Protein AF-A0A165NJL6-F1 (afdb_monomer_lite)

Foldseek 3Di:
DPDPPPVVVVVVVPPDDDPDPPPVVVVVLVVVVVVVVVVLVVLVVVLVVLVVVLVVLVVVLVVLLVVLVVVVPPDPVSVVVNVLSVVLNVLSVVLNVLSVVLSVLVVVVVVVPSDDPDCDPVNVVSVLSNLVSVLSSVVSVLVSLLSVLVVLLVVLCVLVVNPVVLSVVSVVLCVVLSCPVLNVVSVVVNVVVVPDDPVCPDDDPPDPDDVVNSVVSVVVSVVSSVVSNVSSVVSSVVSVVD

Secondary structure (DSSP, 8-state):
--SSSHHHHHHHHTTS----TTSHHHHHHHHHHHHHHHHHHHHHHHHHHHHHHHHHHHHHHHHHHHHHHHHTTS-HHHHHHHHHHHHHHHHHHHHHHHHHHHHHHHHHHHHHTTT--S--HHHHHHHHHHHHHHHHHHHHHHHHHHHHHHHHHHHHHHHTTT-HHHHHHHHHHHHHHSSHHHHHHHHHHHHHHHHS-TT--SPPTT----HHHHHHHHHHHHHHHHHHHHHHHHHHHHHHH-

Radius of gyration: 26.53 Å; chains: 1; bounding box: 53×66×80 Å

Structure (mmCIF, N/CA/C/O backbone):
data_AF-A0A165NJL6-F1
#
_entry.id   AF-A0A165NJL6-F1
#
loop_
_atom_site.group_PDB
_atom_site.id
_atom_site.type_symbol
_atom_site.label_atom_id
_atom_site.label_alt_id
_atom_site.label_comp_id
_atom_site.label_asym_id
_atom_site.label_entity_id
_atom_site.label_seq_id
_atom_site.pdbx_PDB_ins_code
_atom_site.Cartn_x
_atom_site.Cartn_y
_atom_site.Cartn_z
_atom_site.occupancy
_atom_site.B_iso_or_equiv
_atom_site.auth_seq_id
_atom_site.auth_comp_id
_atom_site.auth_asym_id
_atom_site.auth_atom_id
_atom_site.pdbx_PDB_model_num
ATOM 1 N N . MET A 1 1 ? 12.988 -49.014 -35.562 1.00 47.44 1 MET A N 1
ATOM 2 C CA . MET A 1 1 ? 14.197 -48.594 -36.310 1.00 47.44 1 MET A CA 1
ATOM 3 C C . MET A 1 1 ? 13.856 -48.147 -37.742 1.00 47.44 1 MET A C 1
ATOM 5 O O . MET A 1 1 ? 14.586 -48.452 -38.671 1.00 47.44 1 MET A O 1
ATOM 9 N N . ALA A 1 2 ? 12.746 -47.419 -37.935 1.00 44.94 2 ALA A N 1
ATOM 10 C CA . ALA A 1 2 ? 12.271 -46.985 -39.257 1.00 44.94 2 ALA A CA 1
ATOM 11 C C . ALA A 1 2 ? 11.502 -45.646 -39.187 1.00 44.94 2 ALA A C 1
ATOM 13 O O . ALA A 1 2 ? 10.531 -45.451 -39.908 1.00 44.94 2 ALA A O 1
ATOM 14 N N . GLN A 1 3 ? 11.902 -44.739 -38.284 1.00 33.44 3 GLN A N 1
ATOM 15 C CA . GLN A 1 3 ? 11.247 -43.430 -38.123 1.00 33.44 3 GLN A CA 1
ATOM 16 C C . GLN A 1 3 ? 12.209 -42.228 -38.172 1.00 33.44 3 GLN A C 1
ATOM 18 O O . GLN A 1 3 ? 11.751 -41.098 -38.288 1.00 33.44 3 GLN A O 1
ATOM 23 N N . ASP A 1 4 ? 13.526 -42.463 -38.220 1.00 37.91 4 ASP A N 1
ATOM 24 C CA . ASP A 1 4 ? 14.539 -41.393 -38.262 1.00 37.91 4 ASP A CA 1
ATOM 25 C C . ASP A 1 4 ? 14.939 -40.972 -39.691 1.00 37.91 4 ASP A C 1
ATOM 27 O O . ASP A 1 4 ? 15.637 -39.979 -39.889 1.00 37.91 4 ASP A O 1
ATOM 31 N N . GLY A 1 5 ? 14.479 -41.701 -40.716 1.00 39.69 5 GLY A N 1
ATOM 32 C CA . GLY A 1 5 ? 14.820 -41.434 -42.120 1.00 39.69 5 GLY A CA 1
ATOM 33 C C . GLY A 1 5 ? 13.925 -40.405 -42.821 1.00 39.69 5 GLY A C 1
ATOM 34 O O . GLY A 1 5 ? 14.380 -39.730 -43.741 1.00 39.69 5 GLY A O 1
ATOM 35 N N . LEU A 1 6 ? 12.667 -40.243 -42.388 1.00 37.66 6 LEU A N 1
ATOM 36 C CA . LEU A 1 6 ? 11.690 -39.394 -43.089 1.00 37.66 6 LEU A CA 1
ATOM 37 C C . LEU A 1 6 ? 11.793 -37.909 -42.692 1.00 37.66 6 LEU A C 1
ATOM 39 O O . LEU A 1 6 ? 11.493 -37.027 -43.491 1.00 37.66 6 LEU A O 1
ATOM 43 N N . PHE A 1 7 ? 12.275 -37.618 -41.479 1.00 37.41 7 PHE A N 1
ATOM 44 C CA . PHE A 1 7 ? 12.371 -36.245 -40.970 1.00 37.41 7 PHE A CA 1
ATOM 45 C C . PHE A 1 7 ? 13.558 -35.470 -41.564 1.00 37.41 7 PHE A C 1
ATOM 47 O O . PHE A 1 7 ? 13.506 -34.250 -41.705 1.00 37.41 7 PHE A O 1
ATOM 54 N N . LYS A 1 8 ? 14.613 -36.175 -41.995 1.00 45.88 8 LYS A N 1
ATOM 55 C CA . LYS A 1 8 ? 15.803 -35.555 -42.600 1.00 45.88 8 LYS A CA 1
ATOM 56 C C . LYS A 1 8 ? 15.577 -35.104 -44.049 1.00 45.88 8 LYS A C 1
ATOM 58 O O . LYS A 1 8 ? 16.195 -34.140 -44.484 1.00 45.88 8 LYS A O 1
ATOM 63 N N . LEU A 1 9 ? 14.652 -35.743 -44.769 1.00 43.50 9 LEU A N 1
ATOM 64 C CA . LEU A 1 9 ? 14.346 -35.420 -46.169 1.00 43.50 9 LEU A CA 1
ATOM 65 C C . LEU A 1 9 ? 13.372 -34.241 -46.331 1.00 43.50 9 LEU A C 1
ATOM 67 O O . LEU A 1 9 ? 13.411 -33.558 -47.352 1.00 43.50 9 LEU A O 1
ATOM 71 N N . ILE A 1 10 ? 12.553 -33.945 -45.317 1.00 45.19 10 ILE A N 1
ATOM 72 C CA . ILE A 1 10 ? 11.633 -32.794 -45.342 1.00 45.19 10 ILE A CA 1
ATOM 73 C C . ILE A 1 10 ? 12.374 -31.483 -45.018 1.00 45.19 10 ILE A C 1
ATOM 75 O O . ILE A 1 10 ? 12.037 -30.433 -45.563 1.00 45.19 10 ILE A O 1
ATOM 79 N N . VAL A 1 11 ? 13.438 -31.536 -44.208 1.00 49.31 11 VAL A N 1
ATOM 80 C CA . VAL A 1 11 ? 14.216 -30.340 -43.833 1.00 49.31 11 VAL A CA 1
ATOM 81 C C . VAL A 1 11 ? 15.161 -29.878 -44.952 1.00 49.31 11 VAL A C 1
ATOM 83 O O . VAL A 1 11 ? 15.373 -28.675 -45.104 1.00 49.31 11 VAL A O 1
ATOM 86 N N . ASP A 1 12 ? 15.677 -30.785 -45.787 1.00 42.78 12 ASP A N 1
ATOM 87 C CA . ASP A 1 12 ? 16.654 -30.419 -46.827 1.00 42.78 12 ASP A CA 1
ATOM 88 C C . ASP A 1 12 ? 16.030 -29.912 -48.141 1.00 42.78 12 ASP A C 1
ATOM 90 O O . ASP A 1 12 ? 16.698 -29.241 -48.930 1.00 42.78 12 ASP A O 1
ATOM 94 N N . CYS A 1 13 ? 14.732 -30.146 -48.373 1.00 40.19 13 CYS A N 1
ATOM 95 C CA . CYS A 1 13 ? 14.053 -29.636 -49.572 1.00 40.19 13 CYS A CA 1
ATOM 96 C C . CYS A 1 13 ? 13.609 -28.164 -49.433 1.00 40.19 13 CYS A C 1
ATOM 98 O O . CYS A 1 13 ? 13.415 -27.474 -50.430 1.00 40.19 13 CYS A O 1
ATOM 100 N N . SER A 1 14 ? 13.541 -27.631 -48.206 1.00 39.03 14 SER A N 1
ATOM 101 C CA . SER A 1 14 ? 13.118 -26.249 -47.925 1.00 39.03 14 SER A CA 1
ATOM 102 C C . SER A 1 14 ? 14.289 -25.252 -47.821 1.00 39.03 14 SER A C 1
ATOM 104 O O . SER A 1 14 ? 14.192 -24.249 -47.113 1.00 39.03 14 SER A O 1
ATOM 106 N N . ARG A 1 15 ? 15.424 -25.517 -48.490 1.00 44.38 15 ARG A N 1
ATOM 107 C CA . ARG A 1 15 ? 16.610 -24.628 -48.482 1.00 44.38 15 ARG A CA 1
ATOM 108 C C . ARG A 1 15 ? 17.092 -24.199 -49.873 1.00 44.38 15 ARG A C 1
ATOM 110 O O . ARG A 1 15 ? 18.171 -23.626 -50.002 1.00 44.38 15 ARG A O 1
ATOM 117 N N . LYS A 1 16 ? 16.319 -24.419 -50.937 1.00 48.31 16 LYS A N 1
ATOM 118 C CA . LYS A 1 16 ? 16.670 -23.893 -52.265 1.00 48.31 16 LYS A CA 1
ATOM 119 C C . LYS A 1 16 ? 15.492 -23.161 -52.890 1.00 48.31 16 LYS A C 1
ATOM 121 O O . LYS A 1 16 ? 14.456 -23.754 -53.132 1.00 48.31 16 LYS A O 1
ATOM 126 N N . HIS A 1 17 ? 15.745 -21.885 -53.183 1.00 48.91 17 HIS A N 1
ATOM 127 C CA . HIS A 1 17 ? 14.903 -20.902 -53.867 1.00 48.91 17 HIS A CA 1
ATOM 128 C C . HIS A 1 17 ? 13.888 -20.134 -53.019 1.00 48.91 17 HIS A C 1
ATOM 130 O O . HIS A 1 17 ? 12.726 -20.496 -52.964 1.00 48.91 17 HIS A O 1
ATOM 136 N N . HIS A 1 18 ? 14.311 -18.979 -52.489 1.00 42.41 18 HIS A N 1
ATOM 137 C CA . HIS A 1 18 ? 13.539 -17.736 -52.622 1.00 42.41 18 HIS A CA 1
ATOM 138 C C . HIS A 1 18 ? 14.422 -16.498 -52.347 1.00 42.41 18 HIS A C 1
ATOM 140 O O . HIS A 1 18 ? 14.858 -16.293 -51.215 1.00 42.41 18 HIS A O 1
ATOM 146 N N . PRO A 1 19 ? 14.681 -15.635 -53.346 1.00 50.72 19 PRO A N 1
ATOM 147 C CA . PRO A 1 19 ? 15.158 -14.279 -53.113 1.00 50.72 19 PRO A CA 1
ATOM 148 C C . PRO A 1 19 ? 13.948 -13.391 -52.779 1.00 50.72 19 PRO A C 1
ATOM 150 O O . PRO A 1 19 ? 13.230 -12.952 -53.672 1.00 50.72 19 PRO A O 1
ATOM 153 N N . ALA A 1 20 ? 13.679 -13.157 -51.492 1.00 49.09 20 ALA A N 1
ATOM 154 C CA . ALA A 1 20 ? 12.595 -12.269 -51.047 1.00 49.09 20 ALA A CA 1
ATOM 155 C C . ALA A 1 20 ? 12.917 -11.566 -49.712 1.00 49.09 20 ALA A C 1
ATOM 157 O O . ALA A 1 20 ? 12.120 -11.546 -48.778 1.00 49.09 20 ALA A O 1
ATOM 158 N N . SER A 1 21 ? 14.091 -10.944 -49.610 1.00 50.72 21 SER A N 1
ATOM 159 C CA . SER A 1 21 ? 14.529 -10.159 -48.445 1.00 50.72 21 SER A CA 1
ATOM 160 C C . SER A 1 21 ? 13.983 -8.720 -48.434 1.00 50.72 21 SER A C 1
ATOM 162 O O . SER A 1 21 ? 14.730 -7.765 -48.221 1.00 50.72 21 SER A O 1
ATOM 164 N N . ARG A 1 22 ? 12.678 -8.523 -48.682 1.00 47.91 22 ARG A N 1
ATOM 165 C CA . ARG A 1 22 ? 12.081 -7.172 -48.574 1.00 47.91 22 ARG A CA 1
ATOM 166 C C . ARG A 1 22 ? 10.630 -7.076 -48.083 1.00 47.91 22 ARG A C 1
ATOM 168 O O . ARG A 1 22 ? 10.229 -5.991 -47.691 1.00 47.91 22 ARG A O 1
ATOM 175 N N . VAL A 1 23 ? 9.869 -8.175 -48.012 1.00 49.94 23 VAL A N 1
ATOM 176 C CA . VAL A 1 23 ? 8.448 -8.144 -47.575 1.00 49.94 23 VAL A CA 1
ATOM 177 C C . VAL A 1 23 ? 8.255 -8.565 -46.106 1.00 49.94 23 VAL A C 1
ATOM 179 O O . VAL A 1 23 ? 7.290 -8.160 -45.467 1.00 49.94 23 VAL A O 1
ATOM 182 N N . SER A 1 24 ? 9.216 -9.279 -45.507 1.00 45.97 24 SER A N 1
ATOM 183 C CA . SER A 1 24 ? 9.139 -9.691 -44.091 1.00 45.97 24 SER A CA 1
ATOM 184 C C . SER A 1 24 ? 9.378 -8.552 -43.086 1.00 45.97 24 SER A C 1
ATOM 186 O O . SER A 1 24 ? 9.087 -8.719 -41.905 1.00 45.97 24 SER A O 1
ATOM 188 N N . SER A 1 25 ? 9.891 -7.399 -43.532 1.00 47.53 25 SER A N 1
ATOM 189 C CA . SER A 1 25 ? 10.159 -6.246 -42.658 1.00 47.53 25 SER A CA 1
ATOM 190 C C . SER A 1 25 ? 8.883 -5.451 -42.346 1.00 47.53 25 SER A C 1
ATOM 192 O O . SER A 1 25 ? 8.670 -5.016 -41.219 1.00 47.53 25 SER A O 1
ATOM 194 N N . SER A 1 26 ? 7.960 -5.340 -43.309 1.00 46.78 26 SER A N 1
ATOM 195 C CA . SER A 1 26 ? 6.729 -4.555 -43.143 1.00 46.78 26 SER A CA 1
ATOM 196 C C . SER A 1 26 ? 5.700 -5.223 -42.226 1.00 46.78 26 SER A C 1
ATOM 198 O O . SER A 1 26 ? 5.013 -4.529 -41.483 1.00 46.78 26 SER A O 1
ATOM 200 N N . HIS A 1 27 ? 5.609 -6.556 -42.218 1.00 44.53 27 HIS A N 1
ATOM 201 C CA . HIS A 1 27 ? 4.688 -7.267 -41.323 1.00 44.53 27 HIS A CA 1
ATOM 202 C C . HIS A 1 27 ? 5.172 -7.291 -39.864 1.00 44.53 27 HIS A C 1
ATOM 204 O O . HIS A 1 27 ? 4.348 -7.177 -38.959 1.00 44.53 27 HIS A O 1
ATOM 210 N N . HIS A 1 28 ? 6.488 -7.349 -39.624 1.00 47.69 28 HIS A N 1
ATOM 211 C CA . HIS A 1 28 ? 7.053 -7.225 -38.274 1.00 47.69 28 HIS A CA 1
ATOM 212 C C . HIS A 1 28 ? 6.817 -5.824 -37.682 1.00 47.69 28 HIS A C 1
ATOM 214 O O . HIS A 1 28 ? 6.402 -5.699 -36.534 1.00 47.69 28 HIS A O 1
ATOM 220 N N . LEU A 1 29 ? 6.969 -4.776 -38.500 1.00 52.00 29 LEU A N 1
ATOM 221 C CA . LEU A 1 29 ? 6.738 -3.380 -38.103 1.00 52.00 29 LEU A CA 1
ATOM 222 C C . LEU A 1 29 ? 5.277 -3.084 -37.727 1.00 52.00 29 LEU A C 1
ATOM 224 O O . LEU A 1 29 ? 5.015 -2.295 -36.822 1.00 52.00 29 LEU A O 1
ATOM 228 N N . ILE A 1 30 ? 4.314 -3.722 -38.400 1.00 53.94 30 ILE A N 1
ATOM 229 C CA . ILE A 1 30 ? 2.884 -3.536 -38.104 1.00 53.94 30 ILE A CA 1
ATOM 230 C C . ILE A 1 30 ? 2.492 -4.265 -36.810 1.00 53.94 30 ILE A C 1
ATOM 232 O O . ILE A 1 30 ? 1.756 -3.703 -35.999 1.00 53.94 30 ILE A O 1
ATOM 236 N N . ILE A 1 31 ? 3.010 -5.475 -36.572 1.00 54.56 31 ILE A N 1
ATOM 237 C CA . ILE A 1 31 ? 2.722 -6.239 -35.346 1.00 54.56 31 ILE A CA 1
ATOM 238 C C . ILE A 1 31 ? 3.354 -5.563 -34.114 1.00 54.56 31 ILE A C 1
ATOM 240 O O . ILE A 1 31 ? 2.679 -5.411 -33.094 1.00 54.56 31 ILE A O 1
ATOM 244 N N . GLU A 1 32 ? 4.590 -5.059 -34.215 1.00 54.53 32 GLU A N 1
ATOM 245 C CA . GLU A 1 32 ? 5.215 -4.265 -33.140 1.00 54.53 32 GLU A CA 1
ATOM 246 C C . GLU A 1 32 ? 4.503 -2.918 -32.907 1.00 54.53 32 GLU A C 1
ATOM 248 O O . GLU A 1 32 ? 4.320 -2.479 -31.763 1.00 54.53 32 GLU A O 1
ATOM 253 N N . GLY A 1 33 ? 4.017 -2.280 -33.977 1.00 55.84 33 GLY A N 1
ATOM 254 C CA . GLY A 1 33 ? 3.204 -1.065 -33.890 1.00 55.84 33 GLY A CA 1
ATOM 255 C C . GLY A 1 33 ? 1.871 -1.277 -33.161 1.00 55.84 33 GLY A C 1
ATOM 256 O O . GLY A 1 33 ? 1.447 -0.427 -32.379 1.00 55.84 33 GLY A O 1
ATOM 257 N N . MET A 1 34 ? 1.217 -2.426 -33.356 1.00 53.81 34 MET A N 1
ATOM 258 C CA . MET A 1 34 ? -0.045 -2.750 -32.678 1.00 53.81 34 MET A CA 1
ATOM 259 C C . MET A 1 34 ? 0.157 -3.118 -31.199 1.00 53.81 34 MET A C 1
ATOM 261 O O . MET A 1 34 ? -0.638 -2.697 -30.354 1.00 53.81 34 MET A O 1
ATOM 265 N N . GLY A 1 35 ? 1.235 -3.840 -30.867 1.00 60.09 35 GLY A N 1
ATOM 266 C CA . GLY A 1 35 ? 1.578 -4.188 -29.481 1.00 60.09 35 GLY A CA 1
ATOM 267 C C . GLY A 1 35 ? 1.912 -2.964 -28.620 1.00 60.09 35 GLY A C 1
ATOM 268 O O . GLY A 1 35 ? 1.386 -2.814 -27.515 1.00 60.09 35 GLY A O 1
ATOM 269 N N . SER A 1 36 ? 2.710 -2.035 -29.152 1.00 62.75 36 SER A N 1
ATOM 270 C CA . SER A 1 36 ? 3.071 -0.793 -28.450 1.00 62.75 36 SER A CA 1
ATOM 271 C C . SER A 1 36 ? 1.875 0.140 -28.222 1.00 62.75 36 SER A C 1
ATOM 273 O O . SER A 1 36 ? 1.753 0.736 -27.148 1.00 62.75 36 SER A O 1
ATOM 275 N N . LEU A 1 37 ? 0.938 0.214 -29.177 1.00 68.19 37 LEU A N 1
ATOM 276 C CA . LEU A 1 37 ? -0.297 0.989 -29.024 1.00 68.19 37 LEU A CA 1
ATOM 277 C C . LEU A 1 37 ? -1.199 0.418 -27.915 1.00 68.19 37 LEU A C 1
ATOM 279 O O . LEU A 1 37 ? -1.817 1.178 -27.166 1.00 68.19 37 LEU A O 1
ATOM 283 N N . SER A 1 38 ? -1.277 -0.913 -27.800 1.00 78.19 38 SER A N 1
ATOM 284 C CA . SER A 1 38 ? -2.028 -1.582 -26.730 1.00 78.19 38 SER A CA 1
ATOM 285 C C . SER A 1 38 ? -1.410 -1.310 -25.358 1.00 78.19 38 SER A C 1
ATOM 287 O O . SER A 1 38 ? -2.129 -0.988 -24.412 1.00 78.19 38 SER A O 1
ATOM 289 N N . PHE A 1 39 ? -0.081 -1.376 -25.260 1.00 74.56 39 PHE A N 1
ATOM 290 C CA . PHE A 1 39 ? 0.642 -1.105 -24.019 1.00 74.56 39 PHE A CA 1
ATOM 291 C C . PHE A 1 39 ? 0.446 0.340 -23.542 1.00 74.56 39 PHE A C 1
ATOM 293 O O . PHE A 1 39 ? 0.071 0.568 -22.395 1.00 74.56 39 PHE A O 1
ATOM 300 N N . GLN A 1 40 ? 0.582 1.321 -24.440 1.00 78.94 40 GLN A N 1
ATOM 301 C CA . GLN A 1 40 ? 0.400 2.733 -24.094 1.00 78.94 40 GLN A CA 1
ATOM 302 C C . GLN A 1 40 ? -1.018 3.030 -23.576 1.00 78.94 40 GLN A C 1
ATOM 304 O O . GLN A 1 40 ? -1.186 3.786 -22.618 1.00 78.94 40 GLN A O 1
ATOM 309 N N . LYS A 1 41 ? -2.048 2.416 -24.175 1.00 83.50 41 LYS A N 1
ATOM 310 C CA . LYS A 1 41 ? -3.436 2.543 -23.698 1.00 83.50 41 LYS A CA 1
ATOM 311 C C . LYS A 1 41 ? -3.609 1.964 -22.296 1.00 83.50 41 LYS A C 1
ATOM 313 O O . LYS A 1 41 ? -4.256 2.600 -21.466 1.00 83.50 41 LYS A O 1
ATOM 318 N N . ALA A 1 42 ? -3.019 0.799 -22.028 1.00 82.69 42 ALA A N 1
ATOM 319 C CA . ALA A 1 42 ? -3.059 0.180 -20.708 1.00 82.69 42 ALA A CA 1
ATOM 320 C C . ALA A 1 42 ? -2.390 1.069 -19.646 1.00 82.69 42 ALA A C 1
ATOM 322 O O . ALA A 1 42 ? -2.981 1.293 -18.593 1.00 82.69 42 ALA A O 1
ATOM 323 N N . SER A 1 43 ? -1.226 1.661 -19.943 1.00 82.44 43 SER A N 1
ATOM 324 C CA . SER A 1 43 ? -0.539 2.577 -19.020 1.00 82.44 43 SER A CA 1
ATOM 325 C C . SER A 1 43 ? -1.356 3.837 -18.711 1.00 82.44 43 SER A C 1
ATOM 327 O O . SER A 1 43 ? -1.421 4.262 -17.560 1.00 82.44 43 SER A O 1
ATOM 329 N N . ILE A 1 44 ? -2.021 4.426 -19.714 1.00 86.75 44 ILE A N 1
ATOM 330 C CA . ILE A 1 44 ? -2.877 5.609 -19.514 1.00 86.75 44 ILE A CA 1
ATOM 331 C C . ILE A 1 44 ? -4.100 5.263 -18.656 1.00 86.75 44 ILE A C 1
ATOM 333 O O . ILE A 1 44 ? -4.445 6.021 -17.751 1.00 86.75 44 ILE A O 1
ATOM 337 N N . LEU A 1 45 ? -4.746 4.122 -18.922 1.00 89.31 45 LEU A N 1
ATOM 338 C CA . LEU A 1 45 ? -5.877 3.645 -18.121 1.00 89.31 45 LEU A CA 1
ATOM 339 C C . LEU A 1 45 ? -5.461 3.375 -16.672 1.00 89.31 45 LEU A C 1
ATOM 341 O O . LEU A 1 45 ? -6.170 3.766 -15.748 1.00 89.31 45 LEU A O 1
ATOM 345 N N . TRP A 1 46 ? -4.295 2.763 -16.472 1.00 85.25 46 TRP A N 1
ATOM 346 C CA . TRP A 1 46 ? -3.737 2.499 -15.149 1.00 85.25 46 TRP A CA 1
ATOM 347 C C . TRP A 1 46 ? -3.497 3.789 -14.350 1.00 85.25 46 TRP A C 1
ATOM 349 O O . TRP A 1 46 ? -3.949 3.905 -13.211 1.00 85.25 46 TRP A O 1
ATOM 359 N N . LEU A 1 47 ? -2.881 4.801 -14.971 1.00 86.50 47 LEU A N 1
ATOM 360 C CA . LEU A 1 47 ? -2.689 6.130 -14.373 1.00 86.50 47 LEU A CA 1
ATOM 361 C C . LEU A 1 47 ? -4.014 6.800 -13.987 1.00 86.50 47 LEU A C 1
ATOM 363 O O . LEU A 1 47 ? -4.122 7.412 -12.923 1.00 86.50 47 LEU A O 1
ATOM 367 N N . TRP A 1 48 ? -5.030 6.665 -14.838 1.00 92.50 48 TRP A N 1
ATOM 368 C CA . TRP A 1 48 ? -6.375 7.168 -14.567 1.00 92.50 48 TRP A CA 1
ATOM 369 C C . TRP A 1 48 ? -6.993 6.521 -13.329 1.00 92.50 48 TRP A C 1
ATOM 371 O O . TRP A 1 48 ? -7.505 7.223 -12.455 1.00 92.50 48 TRP A O 1
ATOM 381 N N . ILE A 1 49 ? -6.906 5.194 -13.230 1.00 90.38 49 ILE A N 1
ATOM 382 C CA . ILE A 1 49 ? -7.406 4.440 -12.080 1.00 90.38 49 ILE A CA 1
ATOM 383 C C . ILE A 1 49 ? -6.702 4.910 -10.800 1.00 90.38 49 ILE A C 1
ATOM 385 O O . ILE A 1 49 ? -7.376 5.275 -9.836 1.00 90.38 49 ILE A O 1
ATOM 389 N N . ILE A 1 50 ? -5.366 4.997 -10.808 1.00 88.44 50 ILE A N 1
ATOM 390 C CA . ILE A 1 50 ? -4.582 5.481 -9.659 1.00 88.44 50 ILE A CA 1
ATOM 391 C C . ILE A 1 50 ? -5.019 6.891 -9.243 1.00 88.44 50 ILE A C 1
ATOM 393 O O . ILE A 1 50 ? -5.216 7.148 -8.055 1.00 88.44 50 ILE A O 1
ATOM 397 N N . SER A 1 51 ? -5.224 7.799 -10.201 1.00 90.31 51 SER A N 1
ATOM 398 C CA . SER A 1 51 ? -5.668 9.169 -9.924 1.00 90.31 51 SER A CA 1
ATOM 399 C C . SER A 1 51 ? -7.043 9.218 -9.244 1.00 90.31 51 SER A C 1
ATOM 401 O O . SER A 1 51 ? -7.213 9.942 -8.260 1.00 90.31 51 SER A O 1
ATOM 403 N N . MET A 1 52 ? -8.010 8.415 -9.707 1.00 93.75 52 MET A N 1
ATOM 404 C CA . MET A 1 52 ? -9.349 8.351 -9.104 1.00 93.75 52 MET A CA 1
ATOM 405 C C . MET A 1 52 ? -9.318 7.802 -7.672 1.00 93.75 52 MET A C 1
ATOM 407 O O . MET A 1 52 ? -9.964 8.356 -6.772 1.00 93.75 52 MET A O 1
ATOM 411 N N . PHE A 1 53 ? -8.543 6.739 -7.440 1.00 88.56 53 PHE A N 1
ATOM 412 C CA . PHE A 1 53 ? -8.358 6.184 -6.098 1.00 88.56 53 PHE A CA 1
ATOM 413 C C . PHE A 1 53 ? -7.645 7.171 -5.172 1.00 88.56 53 PHE A C 1
ATOM 415 O O . PHE A 1 53 ? -8.060 7.340 -4.025 1.00 88.56 53 PHE A O 1
ATOM 422 N N . TYR A 1 54 ? -6.638 7.891 -5.671 1.00 92.69 54 TYR A N 1
ATOM 423 C CA . TYR A 1 54 ? -5.937 8.908 -4.891 1.00 92.69 54 TYR A CA 1
ATOM 424 C C . TYR A 1 54 ? -6.844 10.091 -4.517 1.00 92.69 54 TYR A C 1
ATOM 426 O O . TYR A 1 54 ? -6.835 10.532 -3.368 1.00 92.69 54 TYR A O 1
ATOM 434 N N . GLY A 1 55 ? -7.698 10.558 -5.434 1.00 94.19 55 GLY A N 1
ATOM 435 C CA . GLY A 1 55 ? -8.700 11.586 -5.128 1.00 94.19 55 GLY A CA 1
ATOM 436 C C . GLY A 1 55 ? -9.669 11.150 -4.023 1.00 94.19 55 GLY A C 1
ATOM 437 O O . GLY A 1 55 ? -9.933 11.904 -3.084 1.00 94.19 55 GLY A O 1
ATOM 438 N N . SER A 1 56 ? -10.130 9.897 -4.080 1.00 92.81 56 SER A N 1
ATOM 439 C CA . SER A 1 56 ? -10.968 9.299 -3.029 1.00 92.81 56 SER A CA 1
ATOM 440 C C . SER A 1 56 ? -10.230 9.221 -1.687 1.00 92.81 56 SER A C 1
ATOM 442 O O . SER A 1 56 ? -10.797 9.527 -0.638 1.00 92.81 56 SER A O 1
ATOM 444 N N . HIS A 1 57 ? -8.943 8.874 -1.715 1.00 91.38 57 HIS A N 1
ATOM 445 C CA . HIS A 1 57 ? -8.093 8.817 -0.531 1.00 91.38 57 HIS A CA 1
ATOM 446 C C . HIS A 1 57 ? -7.890 10.198 0.120 1.00 91.38 57 HIS A C 1
ATOM 448 O O . HIS A 1 57 ? -7.985 10.310 1.342 1.00 91.38 57 HIS A O 1
ATOM 454 N N . ILE A 1 58 ? -7.703 11.265 -0.668 1.00 95.56 58 ILE A N 1
ATOM 455 C CA . ILE A 1 58 ? -7.653 12.645 -0.148 1.00 95.56 58 ILE A CA 1
ATOM 456 C C . ILE A 1 58 ? -8.963 13.002 0.559 1.00 95.56 58 ILE A C 1
ATOM 458 O O . ILE A 1 58 ? -8.933 13.527 1.672 1.00 95.56 58 ILE A O 1
ATOM 462 N N . ALA A 1 59 ? -10.113 12.701 -0.051 1.00 96.31 59 ALA A N 1
ATOM 463 C CA . ALA A 1 59 ? -11.412 12.990 0.554 1.00 96.31 59 ALA A CA 1
ATOM 464 C C . ALA A 1 59 ? -11.592 12.260 1.898 1.00 96.31 59 ALA A C 1
ATOM 466 O O . ALA A 1 59 ? -12.010 12.874 2.883 1.00 96.31 59 ALA A O 1
ATOM 467 N N . LEU A 1 60 ? -11.210 10.978 1.965 1.00 92.56 60 LEU A N 1
ATOM 468 C CA . LEU A 1 60 ? -11.222 10.194 3.204 1.00 92.56 60 LEU A CA 1
ATOM 469 C C . LEU A 1 60 ? -10.273 10.768 4.259 1.00 92.56 60 LEU A C 1
ATOM 471 O O . LEU A 1 60 ? -10.658 10.883 5.421 1.00 92.56 60 LEU A O 1
ATOM 475 N N . PHE A 1 61 ? -9.062 11.168 3.867 1.00 94.69 61 PHE A N 1
ATOM 476 C CA . PHE A 1 61 ? -8.095 11.785 4.771 1.00 94.69 61 PHE A CA 1
ATOM 477 C C . PHE A 1 61 ? -8.618 13.100 5.355 1.00 94.69 61 PHE A C 1
ATOM 479 O O . PHE A 1 61 ? -8.512 13.314 6.563 1.00 94.69 61 PHE A O 1
ATOM 486 N N . VAL A 1 62 ? -9.223 13.961 4.531 1.00 96.62 62 VAL A N 1
ATOM 487 C CA . VAL A 1 62 ? -9.816 15.228 4.984 1.00 96.62 62 VAL A CA 1
ATOM 488 C C . VAL A 1 62 ? -10.978 14.966 5.942 1.00 96.62 62 VAL A C 1
ATOM 490 O O . VAL A 1 62 ? -11.020 15.559 7.020 1.00 96.62 62 VAL A O 1
ATOM 493 N N . ALA A 1 63 ? -11.881 14.042 5.602 1.00 95.12 63 ALA A N 1
ATOM 494 C CA . ALA A 1 63 ? -13.007 13.680 6.460 1.00 95.12 63 ALA A CA 1
ATOM 495 C C . ALA A 1 63 ? -12.541 13.098 7.808 1.00 95.12 63 ALA A C 1
ATOM 497 O O . ALA A 1 63 ? -12.996 13.533 8.868 1.00 95.12 63 ALA A O 1
ATOM 498 N N . ALA A 1 64 ? -11.590 12.161 7.784 1.00 92.75 64 ALA A N 1
ATOM 499 C CA . ALA A 1 64 ? -11.026 11.560 8.989 1.00 92.75 64 ALA A CA 1
ATOM 500 C C . ALA A 1 64 ? -10.278 12.594 9.842 1.00 92.75 64 ALA A C 1
ATOM 502 O O . ALA A 1 64 ? -10.472 12.643 11.057 1.00 92.75 64 ALA A O 1
ATOM 503 N N . SER A 1 65 ? -9.483 13.463 9.213 1.00 94.56 65 SER A N 1
ATOM 504 C CA . SER A 1 65 ? -8.757 14.539 9.894 1.00 94.56 65 SER A CA 1
ATOM 505 C C . SER A 1 65 ? -9.706 15.537 10.542 1.00 94.56 65 SER A C 1
ATOM 507 O O . SER A 1 65 ? -9.469 15.936 11.678 1.00 94.56 65 SER A O 1
ATOM 509 N N . TYR A 1 66 ? -10.805 15.898 9.876 1.00 95.19 66 TYR A N 1
ATOM 510 C CA . TYR A 1 66 ? -11.831 16.773 10.441 1.00 95.19 66 TYR A CA 1
ATOM 511 C C . TYR A 1 66 ? -12.471 16.159 11.696 1.00 95.19 66 TYR A C 1
ATOM 513 O O . TYR A 1 66 ? -12.534 16.801 12.749 1.00 95.19 66 TYR A O 1
ATOM 521 N N . ILE A 1 67 ? -12.869 14.882 11.623 1.00 92.69 67 ILE A N 1
ATOM 522 C CA . ILE A 1 67 ? -13.472 14.163 12.754 1.00 92.69 67 ILE A CA 1
ATOM 523 C C . ILE A 1 67 ? -12.477 14.048 13.917 1.00 92.69 67 ILE A C 1
ATOM 525 O O . ILE A 1 67 ? -12.828 14.378 15.054 1.00 92.69 67 ILE A O 1
ATOM 529 N N . LEU A 1 68 ? -11.237 13.620 13.660 1.00 90.00 68 LEU A N 1
ATOM 530 C CA . LEU A 1 68 ? -10.230 13.443 14.711 1.00 90.00 68 LEU A CA 1
ATOM 531 C C . LEU A 1 68 ? -9.758 14.777 15.293 1.00 90.00 68 LEU A C 1
ATOM 533 O O . LEU A 1 68 ? -9.573 14.865 16.505 1.00 90.00 68 LEU A O 1
ATOM 537 N N . SER A 1 69 ? -9.620 15.824 14.476 1.00 91.06 69 SER A N 1
ATOM 538 C CA . SER A 1 69 ? -9.215 17.157 14.937 1.00 91.06 69 SER A CA 1
ATOM 539 C C . SER A 1 69 ? -10.212 17.728 15.946 1.00 91.06 69 SER A C 1
ATOM 541 O O . SER A 1 69 ? -9.806 18.316 16.945 1.00 91.06 69 SER A O 1
ATOM 543 N N . SER A 1 70 ? -11.512 17.457 15.787 1.00 90.00 70 SER A N 1
ATOM 544 C CA . SER A 1 70 ? -12.513 17.870 16.783 1.00 90.00 70 SER A CA 1
ATOM 545 C C . SER A 1 70 ? -12.338 17.190 18.155 1.00 90.00 70 SER A C 1
ATOM 547 O O . SER A 1 70 ? -12.716 17.758 19.178 1.00 90.00 70 SER A O 1
ATOM 549 N N . ARG A 1 71 ? -11.725 15.997 18.202 1.00 86.19 71 ARG A N 1
ATOM 550 C CA . ARG A 1 71 ? -11.595 15.148 19.406 1.00 86.19 71 ARG A CA 1
ATOM 551 C C . ARG A 1 71 ? -10.157 14.971 19.907 1.00 86.19 71 ARG A C 1
ATOM 553 O O . ARG A 1 71 ? -9.930 14.268 20.892 1.00 86.19 71 ARG A O 1
ATOM 560 N N . TRP A 1 72 ? -9.176 15.608 19.267 1.00 85.88 72 TRP A N 1
ATOM 561 C CA . TRP A 1 72 ? -7.751 15.352 19.516 1.00 85.88 72 TRP A CA 1
ATOM 562 C C . TRP A 1 72 ? -7.282 15.696 20.940 1.00 85.88 72 TRP A C 1
ATOM 564 O O . TRP A 1 72 ? -6.366 15.060 21.453 1.00 85.88 72 TRP A O 1
ATOM 574 N N . ARG A 1 73 ? -7.931 16.657 21.615 1.00 83.44 73 ARG A N 1
ATOM 575 C CA . ARG A 1 73 ? -7.552 17.092 22.973 1.00 83.44 73 ARG A CA 1
ATOM 576 C C . ARG A 1 73 ? -7.973 16.130 24.082 1.00 83.44 73 ARG A C 1
ATOM 578 O O . ARG A 1 73 ? -7.509 16.284 25.206 1.00 83.44 73 ARG A O 1
ATOM 585 N N . THR A 1 74 ? -8.842 15.160 23.806 1.00 83.12 74 THR A N 1
ATOM 586 C CA . THR A 1 74 ? -9.508 14.397 24.872 1.00 83.12 74 THR A CA 1
ATOM 587 C C . THR A 1 74 ? -8.745 13.135 25.287 1.00 83.12 74 THR A C 1
ATOM 589 O O . THR A 1 74 ? -8.928 12.660 26.403 1.00 83.12 74 THR A O 1
ATOM 592 N N . SER A 1 75 ? -7.890 12.560 24.428 1.00 89.94 75 SER A N 1
ATOM 593 C CA . SER A 1 75 ? -7.204 11.294 24.738 1.00 89.94 75 SER A CA 1
ATOM 594 C C . SER A 1 75 ? -5.885 11.105 23.985 1.00 89.94 75 SER A C 1
ATOM 596 O O . SER A 1 75 ? -5.806 11.345 22.780 1.00 89.94 75 SER A O 1
ATOM 598 N N . LYS A 1 76 ? -4.869 10.562 24.678 1.00 88.50 76 LYS A N 1
ATOM 599 C CA . LYS A 1 76 ? -3.576 10.158 24.086 1.00 88.50 76 LYS A CA 1
ATOM 600 C C . LYS A 1 76 ? -3.751 9.177 22.922 1.00 88.50 76 LYS A C 1
ATOM 602 O O . LYS A 1 76 ? -3.022 9.247 21.940 1.00 88.50 76 LYS A O 1
ATOM 607 N N . THR A 1 77 ? -4.750 8.302 23.003 1.00 87.25 77 THR A N 1
ATOM 608 C CA . THR A 1 77 ? -5.071 7.337 21.949 1.00 87.25 77 THR A CA 1
ATOM 609 C C . THR A 1 77 ? -5.481 8.021 20.645 1.00 87.25 77 THR A C 1
ATOM 611 O O . THR A 1 77 ? -5.037 7.625 19.572 1.00 87.25 77 THR A O 1
ATOM 614 N N . GLN A 1 78 ? -6.302 9.072 20.734 1.00 88.38 78 GLN A N 1
ATOM 615 C CA . GLN A 1 78 ? -6.754 9.828 19.563 1.00 88.38 78 GLN A CA 1
ATOM 616 C C . GLN A 1 78 ? -5.587 10.570 18.905 1.00 88.38 78 GLN A C 1
ATOM 618 O O . GLN A 1 78 ? -5.514 10.628 17.682 1.00 88.38 78 GLN A O 1
ATOM 623 N N . MET A 1 79 ? -4.636 11.065 19.705 1.00 90.38 79 MET A N 1
ATOM 624 C CA . MET A 1 79 ? -3.410 11.677 19.192 1.00 90.38 79 MET A CA 1
ATOM 625 C C . MET A 1 79 ? -2.566 10.679 18.387 1.00 90.38 79 MET A C 1
ATOM 627 O O . MET A 1 79 ? -2.115 11.008 17.295 1.00 90.38 79 MET A O 1
ATOM 631 N N . ILE A 1 80 ? -2.390 9.452 18.891 1.00 90.81 80 ILE A N 1
ATOM 632 C CA . ILE A 1 80 ? -1.648 8.399 18.177 1.00 90.81 80 ILE A CA 1
ATOM 633 C C . ILE A 1 80 ? -2.346 8.042 16.860 1.00 90.81 80 ILE A C 1
ATOM 635 O O . ILE A 1 80 ? -1.690 7.980 15.825 1.00 90.81 80 ILE A O 1
ATOM 639 N N . LEU A 1 81 ? -3.673 7.867 16.871 1.00 89.44 81 LEU A N 1
ATOM 640 C CA . LEU A 1 81 ? -4.443 7.606 15.650 1.00 89.44 81 LEU A CA 1
ATOM 641 C C . LEU A 1 81 ? -4.310 8.728 14.623 1.00 89.44 81 LEU A C 1
ATOM 643 O O . LEU A 1 81 ? -4.162 8.460 13.435 1.00 89.44 81 LEU A O 1
ATOM 647 N N . PHE A 1 82 ? -4.333 9.978 15.079 1.00 91.44 82 PHE A N 1
ATOM 648 C CA . PHE A 1 82 ? -4.166 11.128 14.204 1.00 91.44 82 PHE A CA 1
ATOM 649 C C . PHE A 1 82 ? -2.781 11.139 13.543 1.00 91.44 82 PHE A C 1
ATOM 651 O O . PHE A 1 82 ? -2.684 11.309 12.329 1.00 91.44 82 PHE A O 1
ATOM 658 N N . ILE A 1 83 ? -1.721 10.868 14.314 1.00 91.94 83 ILE A N 1
ATOM 659 C CA . ILE A 1 83 ? -0.358 10.724 13.785 1.00 91.94 83 ILE A CA 1
ATOM 660 C C . ILE A 1 83 ? -0.294 9.584 12.761 1.00 91.94 83 ILE A C 1
ATOM 662 O O . ILE A 1 83 ? 0.265 9.774 11.684 1.00 91.94 83 ILE A O 1
ATOM 666 N N . LEU A 1 84 ? -0.898 8.427 13.052 1.00 90.62 84 LEU A N 1
ATOM 667 C CA . LEU A 1 84 ? -0.911 7.286 12.132 1.00 90.62 84 LEU A CA 1
ATOM 668 C C . LEU A 1 84 ? -1.608 7.617 10.810 1.00 90.62 84 LEU A C 1
ATOM 670 O O . LEU A 1 84 ? -1.072 7.295 9.755 1.00 90.62 84 LEU A O 1
ATOM 674 N N . ILE A 1 85 ? -2.751 8.305 10.842 1.00 91.94 85 ILE A N 1
ATOM 675 C CA . ILE A 1 85 ? -3.463 8.717 9.622 1.00 91.94 85 ILE A CA 1
ATOM 676 C C . ILE A 1 85 ? -2.619 9.693 8.789 1.00 91.94 85 ILE A C 1
ATOM 678 O O . ILE A 1 85 ? -2.584 9.567 7.567 1.00 91.94 85 ILE A O 1
ATOM 682 N N . ILE A 1 86 ? -1.893 10.621 9.422 1.00 93.56 86 ILE A N 1
ATOM 683 C CA . ILE A 1 86 ? -0.964 11.521 8.719 1.00 93.56 86 ILE A CA 1
ATOM 684 C C . ILE A 1 86 ? 0.182 10.734 8.076 1.00 93.56 86 ILE A C 1
ATOM 686 O O . ILE A 1 86 ? 0.487 10.949 6.905 1.00 93.56 86 ILE A O 1
ATOM 690 N N . VAL A 1 87 ? 0.804 9.811 8.815 1.00 91.38 87 VAL A N 1
ATOM 691 C CA . VAL A 1 87 ? 1.895 8.973 8.293 1.00 91.38 87 VAL A CA 1
ATOM 692 C C . VAL A 1 87 ? 1.411 8.138 7.108 1.00 91.38 87 VAL A C 1
ATOM 694 O O . VAL A 1 87 ? 2.049 8.150 6.058 1.00 91.38 87 VAL A O 1
ATOM 697 N N . LEU A 1 88 ? 0.255 7.479 7.235 1.00 89.81 88 LEU A N 1
ATOM 698 C CA . LEU A 1 88 ? -0.374 6.722 6.150 1.00 89.81 88 LEU A CA 1
ATOM 699 C C . LEU A 1 88 ? -0.646 7.602 4.926 1.00 89.81 88 LEU A C 1
ATOM 701 O O . LEU A 1 88 ? -0.389 7.184 3.797 1.00 89.81 88 LEU A O 1
ATOM 705 N N . PHE A 1 89 ? -1.109 8.834 5.140 1.00 93.38 89 PHE A N 1
ATOM 706 C CA . PHE A 1 89 ? -1.374 9.774 4.058 1.00 93.38 89 PHE A CA 1
ATOM 707 C C . PHE A 1 89 ? -0.107 10.205 3.312 1.00 93.38 89 PHE A C 1
ATOM 709 O O . PHE A 1 89 ? -0.092 10.220 2.077 1.00 93.38 89 PHE A O 1
ATOM 716 N N . ILE A 1 90 ? 0.967 10.511 4.044 1.00 93.88 90 ILE A N 1
ATOM 717 C CA . ILE A 1 90 ? 2.267 10.871 3.462 1.00 93.88 90 ILE A CA 1
ATOM 718 C C . ILE A 1 90 ? 2.839 9.688 2.675 1.00 93.88 90 ILE A C 1
ATOM 720 O O . ILE A 1 90 ? 3.255 9.868 1.532 1.00 93.88 90 ILE A O 1
ATOM 724 N N . MET A 1 91 ? 2.808 8.480 3.244 1.00 89.56 91 MET A N 1
ATOM 725 C CA . MET A 1 91 ? 3.302 7.265 2.587 1.00 89.56 91 MET A CA 1
ATOM 726 C C . MET A 1 91 ? 2.515 6.947 1.311 1.00 89.56 91 MET A C 1
ATOM 728 O O . MET A 1 91 ? 3.114 6.706 0.266 1.00 89.56 91 MET A O 1
ATOM 732 N N . SER A 1 92 ? 1.182 7.020 1.359 1.00 90.00 92 SER A N 1
ATOM 733 C CA . SER A 1 92 ? 0.327 6.833 0.180 1.00 90.00 92 SER A CA 1
ATOM 734 C C . SER A 1 92 ? 0.617 7.878 -0.903 1.00 90.00 92 SER A C 1
ATOM 736 O O . SER A 1 92 ? 0.758 7.537 -2.076 1.00 90.00 92 SER A O 1
ATOM 738 N N . THR A 1 93 ? 0.795 9.143 -0.513 1.00 93.44 93 THR A N 1
ATOM 739 C CA . THR A 1 93 ? 1.166 10.212 -1.450 1.00 93.44 93 THR A CA 1
ATOM 740 C C . THR A 1 93 ? 2.532 9.949 -2.087 1.00 93.44 93 THR A C 1
ATOM 742 O O . THR A 1 93 ? 2.672 10.095 -3.299 1.00 93.44 93 THR A O 1
ATOM 745 N N . ALA A 1 94 ? 3.520 9.501 -1.308 1.00 91.50 94 ALA A N 1
ATOM 746 C CA . ALA A 1 94 ? 4.834 9.130 -1.826 1.00 91.50 94 ALA A CA 1
ATOM 747 C C . ALA A 1 94 ? 4.749 7.967 -2.829 1.00 91.50 94 ALA A C 1
ATOM 749 O O . ALA A 1 94 ? 5.315 8.071 -3.914 1.00 91.50 94 ALA A O 1
ATOM 750 N N . ALA A 1 95 ? 3.994 6.907 -2.521 1.00 88.88 95 ALA A N 1
ATOM 751 C CA . ALA A 1 95 ? 3.786 5.787 -3.442 1.00 88.88 95 ALA A CA 1
ATOM 752 C C . ALA A 1 95 ? 3.155 6.232 -4.766 1.00 88.88 95 ALA A C 1
ATOM 754 O O . ALA A 1 95 ? 3.617 5.837 -5.834 1.00 88.88 95 ALA A O 1
ATOM 755 N N . VAL A 1 96 ? 2.138 7.096 -4.711 1.00 90.31 96 VAL A N 1
ATOM 756 C CA . VAL A 1 96 ? 1.486 7.625 -5.916 1.00 90.31 96 VAL A CA 1
ATOM 757 C C . VAL A 1 96 ? 2.466 8.454 -6.748 1.00 90.31 96 VAL A C 1
ATOM 759 O O . VAL A 1 96 ? 2.547 8.258 -7.958 1.00 90.31 96 VAL A O 1
ATOM 762 N N . VAL A 1 97 ? 3.260 9.330 -6.125 1.00 92.38 97 VAL A N 1
ATOM 763 C CA . VAL A 1 97 ? 4.290 10.117 -6.830 1.00 92.38 97 VAL A CA 1
ATOM 764 C C . VAL A 1 97 ? 5.338 9.214 -7.492 1.00 92.38 97 VAL A C 1
ATOM 766 O O . VAL A 1 97 ? 5.728 9.475 -8.633 1.00 92.38 97 VAL A O 1
ATOM 769 N N . LEU A 1 98 ? 5.767 8.141 -6.820 1.00 89.81 98 LEU A N 1
ATOM 770 C CA . LEU A 1 98 ? 6.691 7.158 -7.393 1.00 89.81 98 LEU A CA 1
ATOM 771 C C . LEU A 1 98 ? 6.067 6.434 -8.592 1.00 89.81 98 LEU A C 1
ATOM 773 O O . LEU A 1 98 ? 6.704 6.366 -9.638 1.00 89.81 98 LEU A O 1
ATOM 777 N N . ALA A 1 99 ? 4.808 5.999 -8.487 1.00 86.56 99 ALA A N 1
ATOM 778 C CA . ALA A 1 99 ? 4.093 5.339 -9.581 1.00 86.56 99 ALA A CA 1
ATOM 779 C C . ALA A 1 99 ? 3.908 6.258 -10.805 1.00 86.56 99 ALA A C 1
ATOM 781 O O . ALA A 1 99 ? 4.085 5.832 -11.947 1.00 86.56 99 ALA A O 1
ATOM 782 N N . PHE A 1 100 ? 3.607 7.545 -10.589 1.00 88.00 100 PHE A N 1
ATOM 783 C CA . PHE A 1 100 ? 3.587 8.532 -11.672 1.00 88.00 100 PHE A CA 1
ATOM 784 C C . PHE A 1 100 ? 4.972 8.688 -12.307 1.00 88.00 100 PHE A C 1
ATOM 786 O O . PHE A 1 100 ? 5.089 8.684 -13.532 1.00 88.00 100 PHE A O 1
ATOM 793 N N . THR A 1 101 ? 6.017 8.802 -11.485 1.00 88.25 101 THR A N 1
ATOM 794 C CA . THR A 1 101 ? 7.404 8.952 -11.954 1.00 88.25 101 THR A CA 1
ATOM 795 C C . THR A 1 101 ? 7.826 7.766 -12.817 1.00 88.25 101 THR A C 1
ATOM 797 O O . THR A 1 101 ? 8.360 7.966 -13.907 1.00 88.25 101 THR A O 1
ATOM 800 N N . GLU A 1 102 ? 7.533 6.545 -12.373 1.00 84.19 102 GLU A N 1
ATOM 801 C CA . GLU A 1 102 ? 7.791 5.320 -13.126 1.00 84.19 102 GLU A CA 1
ATOM 802 C C . GLU A 1 102 ? 7.073 5.336 -14.482 1.00 84.19 102 GLU A C 1
ATOM 804 O O . GLU A 1 102 ? 7.704 5.153 -15.525 1.00 84.19 102 GLU A O 1
ATOM 809 N N . ALA A 1 103 ? 5.775 5.651 -14.498 1.00 83.25 103 ALA A N 1
ATOM 810 C CA . ALA A 1 103 ? 4.998 5.681 -15.732 1.00 83.25 103 ALA A CA 1
ATOM 811 C C . ALA A 1 103 ? 5.534 6.708 -16.748 1.00 83.25 103 ALA A C 1
ATOM 813 O O . ALA A 1 103 ? 5.611 6.413 -17.944 1.00 83.25 103 ALA A O 1
ATOM 814 N N . PHE A 1 104 ? 5.947 7.897 -16.294 1.00 83.19 104 PHE A N 1
ATOM 815 C CA . PHE A 1 104 ? 6.546 8.908 -17.172 1.00 83.19 104 PHE A CA 1
ATOM 816 C C . PHE A 1 104 ? 7.910 8.475 -17.719 1.00 83.19 104 PHE A C 1
ATOM 818 O O . PHE A 1 104 ? 8.192 8.694 -18.900 1.00 83.19 104 PHE A O 1
ATOM 825 N N . MET A 1 105 ? 8.746 7.836 -16.897 1.00 80.25 105 MET A N 1
ATOM 826 C CA . MET A 1 105 ? 10.045 7.325 -17.340 1.00 80.25 105 MET A CA 1
ATOM 827 C C . MET A 1 105 ? 9.888 6.239 -18.408 1.00 80.25 105 MET A C 1
ATOM 829 O O . MET A 1 105 ? 10.547 6.306 -19.448 1.00 80.25 105 MET A O 1
ATOM 833 N N . THR A 1 106 ? 8.964 5.296 -18.214 1.00 73.50 106 THR A N 1
ATOM 834 C CA . THR A 1 106 ? 8.725 4.199 -19.164 1.00 73.50 106 THR A CA 1
ATOM 835 C C . THR A 1 106 ? 8.220 4.715 -20.518 1.00 73.50 106 THR A C 1
ATOM 837 O O . THR A 1 106 ? 8.665 4.239 -21.567 1.00 73.50 106 THR A O 1
ATOM 840 N N . VAL A 1 107 ? 7.349 5.735 -20.533 1.00 72.31 107 VAL A N 1
ATOM 841 C CA . VAL A 1 107 ? 6.864 6.353 -21.784 1.00 72.31 107 VAL A CA 1
ATOM 842 C C . VAL A 1 107 ? 7.997 7.043 -22.551 1.00 72.31 107 VAL A C 1
ATOM 844 O O . VAL A 1 107 ? 8.104 6.868 -23.766 1.00 72.31 107 VAL A O 1
ATOM 847 N N . ASN A 1 108 ? 8.872 7.783 -21.865 1.00 68.00 108 ASN A N 1
ATOM 848 C CA . ASN A 1 108 ? 9.982 8.498 -22.507 1.00 68.00 108 ASN A CA 1
ATOM 849 C C . ASN A 1 108 ? 10.989 7.547 -23.172 1.00 68.00 108 ASN A C 1
ATOM 851 O O . ASN A 1 108 ? 11.454 7.808 -24.283 1.00 68.00 108 ASN A O 1
ATOM 855 N N . VAL A 1 109 ? 11.291 6.420 -22.523 1.00 66.19 109 VAL A N 1
ATOM 856 C CA . VAL A 1 109 ? 12.189 5.395 -23.077 1.00 66.19 109 VAL A CA 1
ATOM 857 C C . VAL A 1 109 ? 11.573 4.753 -24.319 1.00 66.19 109 VAL A C 1
ATOM 859 O O . VAL A 1 109 ? 12.254 4.615 -25.333 1.00 66.19 109 VAL A O 1
ATOM 862 N N . LEU A 1 110 ? 10.277 4.426 -24.288 1.00 62.94 110 LEU A N 1
ATOM 863 C CA . LEU A 1 110 ? 9.589 3.777 -25.409 1.00 62.94 110 LEU A CA 1
ATOM 864 C C . LEU A 1 110 ? 9.498 4.675 -26.656 1.00 62.94 110 LEU A C 1
ATOM 866 O O . LEU A 1 110 ? 9.556 4.182 -27.783 1.00 62.94 110 LEU A O 1
ATOM 870 N N . VAL A 1 111 ? 9.373 5.993 -26.472 1.00 62.62 111 VAL A N 1
ATOM 871 C CA . VAL A 1 111 ? 9.337 6.962 -27.581 1.00 62.62 111 VAL A CA 1
ATOM 872 C C . VAL A 1 111 ? 10.714 7.118 -28.235 1.00 62.62 111 VAL A C 1
ATOM 874 O O . VAL A 1 111 ? 10.794 7.142 -29.464 1.00 62.62 111 VAL A O 1
ATOM 877 N N . ASN A 1 112 ? 11.790 7.157 -27.443 1.00 59.91 112 ASN A N 1
ATOM 878 C CA . ASN A 1 112 ? 13.151 7.328 -27.963 1.00 59.91 112 ASN A CA 1
ATOM 879 C C . ASN A 1 112 ? 13.730 6.066 -28.625 1.00 59.91 112 ASN A C 1
ATOM 881 O O . ASN A 1 112 ? 14.627 6.184 -29.455 1.00 59.91 112 ASN A O 1
ATOM 885 N N . ASN A 1 113 ? 13.213 4.874 -28.314 1.00 56.81 113 ASN A N 1
ATOM 886 C CA . ASN A 1 113 ? 13.762 3.603 -28.804 1.00 56.81 113 ASN A CA 1
ATOM 887 C C . ASN A 1 113 ? 13.129 3.059 -30.097 1.00 56.81 113 ASN A C 1
ATOM 889 O O . ASN A 1 113 ? 13.390 1.918 -30.471 1.00 56.81 113 ASN A O 1
ATOM 893 N N . ARG A 1 114 ? 12.322 3.849 -30.817 1.00 52.22 114 ARG A N 1
ATOM 894 C CA . ARG A 1 114 ? 11.587 3.422 -32.030 1.00 52.22 114 ARG A CA 1
ATOM 895 C C . ARG A 1 114 ? 12.452 3.048 -33.255 1.00 52.22 114 ARG A C 1
ATOM 897 O O . ARG A 1 114 ? 11.926 3.013 -34.364 1.00 52.22 114 ARG A O 1
ATOM 904 N N . GLY A 1 115 ? 13.751 2.773 -33.112 1.00 48.84 115 GLY A N 1
ATOM 905 C CA . GLY A 1 115 ? 14.606 2.533 -34.281 1.00 48.84 115 GLY A CA 1
ATOM 906 C C . GLY A 1 115 ? 15.940 1.814 -34.100 1.00 48.84 115 GLY A C 1
ATOM 907 O O . GLY A 1 115 ? 16.628 1.675 -35.106 1.00 48.84 115 GLY A O 1
ATOM 908 N N . TYR A 1 116 ? 16.331 1.343 -32.911 1.00 42.53 116 TYR A N 1
ATOM 909 C CA . TYR A 1 116 ? 17.613 0.637 -32.762 1.00 42.53 116 TYR A CA 1
ATOM 910 C C . TYR A 1 116 ? 17.458 -0.731 -32.079 1.00 42.53 116 TYR A C 1
ATOM 912 O O . TYR A 1 116 ? 17.142 -0.785 -30.891 1.00 42.53 116 TYR A O 1
ATOM 920 N N . PRO A 1 117 ? 17.704 -1.844 -32.802 1.00 44.69 117 PRO A N 1
ATOM 921 C CA . PRO A 1 117 ? 17.716 -3.194 -32.249 1.00 44.69 117 PRO A CA 1
ATOM 922 C C . PRO A 1 117 ? 19.052 -3.441 -31.532 1.00 44.69 117 PRO A C 1
ATOM 924 O O . PRO A 1 117 ? 19.891 -4.217 -31.983 1.00 44.69 117 PRO A O 1
ATOM 927 N N . GLY A 1 118 ? 19.275 -2.719 -30.437 1.00 55.25 118 GLY A N 1
ATOM 928 C CA . GLY A 1 118 ? 20.439 -2.877 -29.575 1.00 55.25 118 GLY A CA 1
ATOM 929 C C . GLY A 1 118 ? 20.157 -2.291 -28.199 1.00 55.25 118 GLY A C 1
ATOM 930 O O . GLY A 1 118 ? 19.742 -1.134 -28.089 1.00 55.25 118 GLY A O 1
ATOM 931 N N . GLU A 1 119 ? 20.368 -3.091 -27.154 1.00 56.03 119 GLU A N 1
ATOM 932 C CA . GLU A 1 119 ? 20.301 -2.668 -25.754 1.00 56.03 119 GLU A CA 1
ATOM 933 C C . GLU A 1 119 ? 21.389 -1.620 -25.499 1.00 56.03 119 GLU A C 1
ATOM 935 O O . GLU A 1 119 ? 22.526 -1.916 -25.151 1.00 56.03 119 GLU A O 1
ATOM 940 N N . THR A 1 120 ? 21.053 -0.361 -25.761 1.00 64.69 120 THR A N 1
ATOM 941 C CA . THR A 1 120 ? 21.947 0.764 -25.501 1.00 64.69 120 THR A CA 1
ATOM 942 C C . THR A 1 120 ? 22.055 0.941 -23.983 1.00 64.69 120 THR A C 1
ATOM 944 O O . THR A 1 120 ? 21.065 0.757 -23.279 1.00 64.69 120 THR A O 1
ATOM 947 N N . GLU A 1 121 ? 23.210 1.371 -23.469 1.00 66.62 121 GLU A N 1
ATOM 948 C CA . GLU A 1 121 ? 23.454 1.698 -22.045 1.00 66.62 121 GLU A CA 1
ATOM 949 C C . GLU A 1 121 ? 22.324 2.524 -21.387 1.00 66.62 121 GLU A C 1
ATOM 951 O O . GLU A 1 121 ? 22.013 2.377 -20.204 1.00 66.62 121 GLU A O 1
ATOM 956 N N . ALA A 1 122 ? 21.654 3.380 -22.165 1.00 66.88 122 ALA A N 1
ATOM 957 C CA . ALA A 1 122 ? 20.506 4.166 -21.716 1.00 66.88 122 ALA A CA 1
ATOM 958 C C . ALA A 1 122 ? 19.274 3.312 -21.345 1.00 66.88 122 ALA A C 1
ATOM 960 O O . ALA A 1 122 ? 18.558 3.645 -20.402 1.00 66.88 122 ALA A O 1
ATOM 961 N N . VAL A 1 123 ? 19.036 2.208 -22.058 1.00 68.62 123 VAL A N 1
ATOM 962 C CA . VAL A 1 123 ? 17.921 1.273 -21.825 1.00 68.62 123 VAL A CA 1
ATOM 963 C C . VAL A 1 123 ? 18.172 0.447 -20.567 1.00 68.62 123 VAL A C 1
ATOM 965 O O . VAL A 1 123 ? 17.267 0.286 -19.749 1.00 68.62 123 VAL A O 1
ATOM 968 N N . LEU A 1 124 ? 19.410 -0.024 -20.381 1.00 69.44 124 LEU A N 1
ATOM 969 C CA . LEU A 1 124 ? 19.813 -0.758 -19.180 1.00 69.44 124 LEU A CA 1
ATOM 970 C C . LEU A 1 124 ? 19.659 0.112 -17.928 1.00 69.44 124 LEU A C 1
ATOM 972 O O . LEU A 1 124 ? 18.990 -0.294 -16.978 1.00 69.44 124 LEU A O 1
ATOM 976 N N . ARG A 1 125 ? 20.157 1.354 -17.972 1.00 73.38 125 ARG A N 1
ATOM 977 C CA . ARG A 1 125 ? 20.017 2.311 -16.865 1.00 73.38 125 ARG A CA 1
ATOM 978 C C . ARG A 1 125 ? 18.557 2.627 -16.540 1.00 73.38 125 ARG A C 1
ATOM 980 O O . ARG A 1 125 ? 18.187 2.711 -15.372 1.00 73.38 125 ARG A O 1
ATOM 987 N N . ALA A 1 126 ? 17.712 2.802 -17.555 1.00 71.88 126 ALA A N 1
ATOM 988 C CA . ALA A 1 126 ? 16.289 3.038 -17.331 1.00 71.88 126 ALA A CA 1
ATOM 989 C C . ALA A 1 126 ? 15.602 1.838 -16.660 1.00 71.88 126 ALA A C 1
ATOM 991 O O . ALA A 1 126 ? 14.786 2.024 -15.757 1.00 71.88 126 ALA A O 1
ATOM 992 N N . LYS A 1 127 ? 15.971 0.611 -17.048 1.00 72.50 127 LYS A N 1
ATOM 993 C CA . LYS A 1 127 ? 15.450 -0.622 -16.443 1.00 72.50 127 LYS A CA 1
ATOM 994 C C . LYS A 1 127 ? 15.867 -0.770 -14.979 1.00 72.50 127 LYS A C 1
ATOM 996 O O . LYS A 1 127 ? 15.055 -1.178 -14.156 1.00 72.50 127 LYS A O 1
ATOM 1001 N N . GLU A 1 128 ? 17.102 -0.414 -14.636 1.00 76.81 128 GLU A N 1
ATOM 1002 C CA . GLU A 1 128 ? 17.566 -0.406 -13.241 1.00 76.81 128 GLU A CA 1
ATOM 1003 C C . GLU A 1 128 ? 16.776 0.576 -12.375 1.00 76.81 128 GLU A C 1
ATOM 1005 O O . GLU A 1 128 ? 16.341 0.213 -11.282 1.00 76.81 128 GLU A O 1
ATOM 1010 N N . ILE A 1 129 ? 16.535 1.791 -12.879 1.00 79.19 129 ILE A N 1
ATOM 1011 C CA . ILE A 1 129 ? 15.735 2.800 -12.172 1.00 79.19 129 ILE A CA 1
ATOM 1012 C C . ILE A 1 129 ? 14.292 2.316 -11.995 1.00 79.19 129 ILE A C 1
ATOM 1014 O O . ILE A 1 129 ? 13.751 2.446 -10.901 1.00 79.19 129 ILE A O 1
ATOM 1018 N N . SER A 1 130 ? 13.688 1.724 -13.030 1.00 77.25 130 SER A N 1
ATOM 1019 C CA . SER A 1 130 ? 12.329 1.167 -12.947 1.00 77.25 130 SER A CA 1
ATOM 1020 C C . SER A 1 130 ? 12.229 0.089 -11.867 1.00 77.25 130 SER A C 1
ATOM 1022 O O . SER A 1 130 ? 11.345 0.157 -11.024 1.00 77.25 130 SER A O 1
ATOM 1024 N N . ASN A 1 131 ? 13.179 -0.850 -11.822 1.00 77.19 131 ASN A N 1
ATOM 1025 C CA . ASN A 1 131 ? 13.185 -1.896 -10.796 1.00 77.19 131 ASN A CA 1
ATOM 1026 C C . ASN A 1 131 ? 13.365 -1.336 -9.381 1.00 77.19 131 ASN A C 1
ATOM 1028 O O . ASN A 1 131 ? 12.811 -1.867 -8.423 1.00 77.19 131 ASN A O 1
ATOM 1032 N N . LEU A 1 132 ? 14.169 -0.280 -9.231 1.00 79.69 132 LEU A N 1
ATOM 1033 C CA . LEU A 1 132 ? 14.349 0.381 -7.943 1.00 79.69 132 LEU A CA 1
ATOM 1034 C C . LEU A 1 132 ? 13.055 1.074 -7.497 1.00 79.69 132 LEU A C 1
ATOM 1036 O O . LEU A 1 132 ? 12.695 0.984 -6.325 1.00 79.69 132 LEU A O 1
ATOM 1040 N N . LEU A 1 133 ? 12.350 1.737 -8.419 1.00 81.50 133 LEU A N 1
ATOM 1041 C CA . LEU A 1 133 ? 11.056 2.364 -8.144 1.00 81.50 133 LEU A CA 1
ATOM 1042 C C . LEU A 1 133 ? 10.000 1.325 -7.755 1.00 81.50 133 LEU A C 1
ATOM 1044 O O . LEU A 1 133 ? 9.342 1.509 -6.734 1.00 81.50 133 LEU A O 1
ATOM 1048 N N . ASP A 1 134 ? 9.902 0.218 -8.489 1.00 80.19 134 ASP A N 1
ATOM 1049 C CA . ASP A 1 134 ? 8.968 -0.876 -8.196 1.00 80.19 134 ASP A CA 1
ATOM 1050 C C . ASP A 1 134 ? 9.233 -1.509 -6.816 1.00 80.19 134 ASP A C 1
ATOM 1052 O O . ASP A 1 134 ? 8.320 -1.713 -6.010 1.00 80.19 134 ASP A O 1
ATOM 1056 N N . CYS A 1 135 ? 10.510 -1.699 -6.467 1.00 79.19 135 CYS A N 1
ATOM 1057 C CA . CYS A 1 135 ? 10.918 -2.153 -5.137 1.00 79.19 135 CYS A CA 1
ATOM 1058 C C . CYS A 1 135 ? 10.485 -1.172 -4.029 1.00 79.19 135 CYS A C 1
ATOM 1060 O O . CYS A 1 135 ? 9.967 -1.589 -2.990 1.00 79.19 135 CYS A O 1
ATOM 1062 N N . LEU A 1 136 ? 10.646 0.140 -4.245 1.00 82.88 136 LEU A N 1
ATOM 1063 C CA . LEU A 1 136 ? 10.206 1.163 -3.288 1.00 82.88 136 LEU A CA 1
ATOM 1064 C C . LEU A 1 136 ? 8.681 1.221 -3.155 1.00 82.88 136 LEU A C 1
ATOM 1066 O O . LEU A 1 136 ? 8.175 1.357 -2.040 1.00 82.88 136 LEU A O 1
ATOM 1070 N N . ILE A 1 137 ? 7.949 1.106 -4.263 1.00 83.94 137 ILE A N 1
ATOM 1071 C CA . ILE A 1 137 ? 6.482 1.063 -4.263 1.00 83.94 137 ILE A CA 1
ATOM 1072 C C . ILE A 1 137 ? 6.004 -0.156 -3.471 1.00 83.94 137 ILE A C 1
ATOM 1074 O O . ILE A 1 137 ? 5.171 -0.009 -2.574 1.00 83.94 137 ILE A O 1
ATOM 1078 N N . SER A 1 138 ? 6.591 -1.326 -3.726 1.00 79.75 138 SER A N 1
ATOM 1079 C CA . SER A 1 138 ? 6.290 -2.571 -3.010 1.00 79.75 138 SER A CA 1
ATOM 1080 C C . SER A 1 138 ? 6.580 -2.457 -1.510 1.00 79.75 138 SER A C 1
ATOM 1082 O O . SER A 1 138 ? 5.760 -2.849 -0.678 1.00 79.75 138 SER A O 1
ATOM 1084 N N . LEU A 1 139 ? 7.707 -1.840 -1.136 1.00 81.88 139 LEU A N 1
ATOM 1085 C CA . LEU A 1 139 ? 8.053 -1.571 0.262 1.00 81.88 139 LEU A CA 1
ATOM 1086 C C . LEU A 1 139 ? 7.003 -0.687 0.948 1.00 81.88 139 LEU A C 1
ATOM 1088 O O . LEU A 1 139 ? 6.556 -0.999 2.054 1.00 81.88 139 LEU A O 1
ATOM 1092 N N . ILE A 1 140 ? 6.606 0.413 0.302 1.00 84.69 140 ILE A N 1
ATOM 1093 C CA . ILE A 1 140 ? 5.604 1.333 0.848 1.00 84.69 140 ILE A CA 1
ATOM 1094 C C . ILE A 1 140 ? 4.250 0.632 0.985 1.00 84.69 140 ILE A C 1
ATOM 1096 O O . ILE A 1 140 ? 3.604 0.770 2.024 1.00 84.69 140 ILE A O 1
ATOM 1100 N N . ALA A 1 141 ? 3.838 -0.136 -0.026 1.00 81.50 141 ALA A N 1
ATOM 1101 C CA . ALA A 1 141 ? 2.592 -0.894 -0.002 1.00 81.50 141 ALA A CA 1
ATOM 1102 C C . ALA A 1 141 ? 2.573 -1.918 1.143 1.00 81.50 141 ALA A C 1
ATOM 1104 O O . ALA A 1 141 ? 1.586 -2.000 1.875 1.00 81.50 141 ALA A O 1
ATOM 1105 N N . ASN A 1 142 ? 3.678 -2.638 1.364 1.00 80.00 142 ASN A N 1
ATOM 1106 C CA . ASN A 1 142 ? 3.779 -3.585 2.470 1.00 80.00 142 ASN A CA 1
ATOM 1107 C C . ASN A 1 142 ? 3.664 -2.872 3.829 1.00 80.00 142 ASN A C 1
ATOM 1109 O O . ASN A 1 142 ? 2.837 -3.241 4.659 1.00 80.00 142 ASN A O 1
ATOM 1113 N N . VAL A 1 143 ? 4.412 -1.781 4.036 1.00 82.75 143 VAL A N 1
ATOM 1114 C CA . VAL A 1 143 ? 4.319 -0.981 5.273 1.00 82.75 143 VAL A CA 1
ATOM 1115 C C . VAL A 1 143 ? 2.898 -0.450 5.491 1.00 82.75 143 VAL A C 1
ATOM 1117 O O . VAL A 1 143 ? 2.398 -0.476 6.616 1.00 82.75 143 VAL A O 1
ATOM 1120 N N . PHE A 1 144 ? 2.229 0.002 4.429 1.00 84.81 144 PHE A N 1
ATOM 1121 C CA . PHE A 1 144 ? 0.847 0.470 4.496 1.00 84.81 144 PHE A CA 1
ATOM 1122 C C . PHE A 1 144 ? -0.105 -0.639 4.962 1.00 84.81 144 PHE A C 1
ATOM 1124 O O . PHE A 1 144 ? -0.875 -0.421 5.897 1.00 84.81 144 PHE A O 1
ATOM 1131 N N . ASN A 1 145 ? -0.009 -1.830 4.365 1.00 82.44 145 ASN A N 1
ATOM 1132 C CA . ASN A 1 145 ? -0.835 -2.982 4.729 1.00 82.44 145 ASN A CA 1
ATOM 1133 C C . ASN A 1 145 ? -0.593 -3.419 6.180 1.00 82.44 145 ASN A C 1
ATOM 1135 O O . ASN A 1 145 ? -1.544 -3.640 6.922 1.00 82.44 145 ASN A O 1
ATOM 1139 N N . VAL A 1 146 ? 0.661 -3.422 6.636 1.00 82.50 146 VAL A N 1
ATOM 1140 C CA . VAL A 1 146 ? 1.014 -3.740 8.030 1.00 82.50 146 VAL A CA 1
ATOM 1141 C C . VAL A 1 146 ? 0.403 -2.747 9.014 1.00 82.50 146 VAL A C 1
ATOM 1143 O O . VAL A 1 146 ? -0.136 -3.149 10.046 1.00 82.50 146 VAL A O 1
ATOM 1146 N N . ILE A 1 147 ? 0.474 -1.445 8.723 1.00 85.44 147 ILE A N 1
ATOM 1147 C CA . ILE A 1 147 ? -0.135 -0.427 9.588 1.00 85.44 147 ILE A CA 1
ATOM 1148 C C 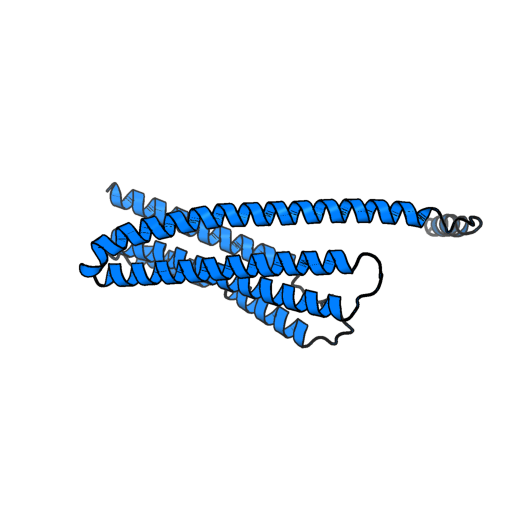. ILE A 1 147 ? -1.663 -0.565 9.571 1.00 85.44 147 ILE A C 1
ATOM 1150 O O . ILE A 1 147 ? -2.288 -0.447 10.627 1.00 85.44 147 ILE A O 1
ATOM 1154 N N . ALA A 1 148 ? -2.267 -0.823 8.407 1.00 84.06 148 ALA A N 1
ATOM 1155 C CA . ALA A 1 148 ? -3.707 -1.025 8.276 1.00 84.06 148 ALA A CA 1
ATOM 1156 C C . ALA A 1 148 ? -4.184 -2.230 9.103 1.00 84.06 148 ALA A C 1
ATOM 1158 O O . ALA A 1 148 ? -5.085 -2.088 9.933 1.00 84.06 148 ALA A O 1
ATOM 1159 N N . ASP A 1 149 ? -3.519 -3.376 8.968 1.00 84.25 149 ASP A N 1
ATOM 1160 C CA . ASP A 1 149 ? -3.837 -4.585 9.727 1.00 84.25 149 ASP A CA 1
ATOM 1161 C C . ASP A 1 149 ? -3.578 -4.383 11.228 1.00 84.25 149 ASP A C 1
ATOM 1163 O O . ASP A 1 149 ? -4.410 -4.744 12.064 1.00 84.25 149 ASP A O 1
ATOM 1167 N N . GLY A 1 150 ? -2.485 -3.706 11.591 1.00 84.75 150 GLY A N 1
ATOM 1168 C CA . GLY A 1 150 ? -2.189 -3.329 12.974 1.00 84.75 150 GLY A CA 1
ATOM 1169 C C . GLY A 1 150 ? -3.274 -2.442 13.595 1.00 84.75 150 GLY A C 1
ATOM 1170 O O . GLY A 1 150 ? -3.664 -2.654 14.746 1.00 84.75 150 GLY A O 1
ATOM 1171 N N . LEU A 1 151 ? -3.818 -1.485 12.835 1.00 85.88 151 LEU A N 1
ATOM 1172 C CA . LEU 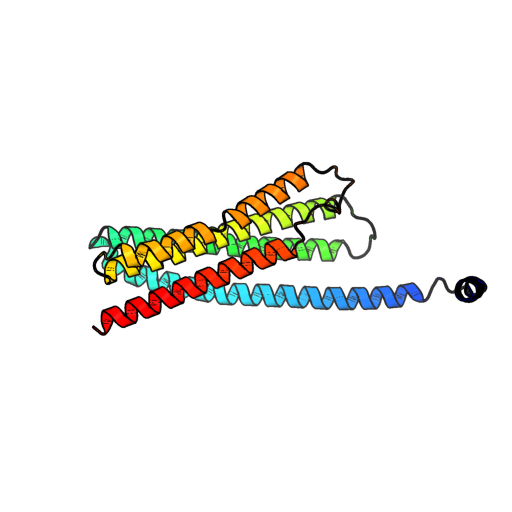A 1 151 ? -4.950 -0.657 13.260 1.00 85.88 151 LEU A CA 1
ATOM 1173 C C . LEU A 1 151 ? -6.223 -1.488 13.448 1.00 85.88 151 LEU A C 1
ATOM 1175 O O . LEU A 1 151 ? -6.937 -1.284 14.435 1.00 85.88 151 LEU A O 1
ATOM 1179 N N . THR A 1 152 ? -6.508 -2.429 12.547 1.00 83.62 152 THR A N 1
ATOM 1180 C CA . THR A 1 152 ? -7.660 -3.334 12.667 1.00 83.62 152 THR A CA 1
ATOM 1181 C C . THR A 1 152 ? -7.547 -4.212 13.917 1.00 83.62 152 THR A C 1
ATOM 1183 O O . THR A 1 152 ? -8.490 -4.274 14.713 1.00 83.62 152 THR A O 1
ATOM 1186 N N . ILE A 1 153 ? -6.377 -4.813 14.159 1.00 84.94 153 ILE A N 1
ATOM 1187 C CA . ILE A 1 153 ? -6.095 -5.611 15.363 1.00 84.94 153 ILE A CA 1
ATOM 1188 C C . ILE A 1 153 ? -6.247 -4.755 16.622 1.00 84.94 153 ILE A C 1
ATOM 1190 O O . ILE A 1 153 ? -6.901 -5.162 17.585 1.00 84.94 153 ILE A O 1
ATOM 1194 N N . TRP A 1 154 ? -5.686 -3.545 16.615 1.00 85.25 154 TRP A N 1
ATOM 1195 C CA . TRP A 1 154 ? -5.780 -2.625 17.742 1.00 85.25 154 TRP A CA 1
ATOM 1196 C C . TRP A 1 154 ? -7.236 -2.253 18.066 1.00 85.25 154 TRP A C 1
ATOM 1198 O O . TRP A 1 154 ? -7.632 -2.268 19.235 1.00 85.25 154 TRP A O 1
ATOM 1208 N N . ARG A 1 155 ? -8.067 -1.991 17.048 1.00 83.44 155 ARG A N 1
ATOM 1209 C CA . ARG A 1 155 ? -9.508 -1.744 17.236 1.00 83.44 155 ARG A CA 1
ATOM 1210 C C . ARG A 1 155 ? -10.213 -2.959 17.831 1.00 83.44 155 ARG A C 1
ATOM 1212 O O . ARG A 1 155 ? -10.999 -2.796 18.764 1.00 83.44 155 ARG A O 1
ATOM 1219 N N . CYS A 1 156 ? -9.903 -4.158 17.339 1.00 82.12 156 CYS A N 1
ATOM 1220 C CA . CYS A 1 156 ? -10.452 -5.401 17.875 1.00 82.12 156 CYS A CA 1
ATOM 1221 C C . CYS A 1 156 ? -10.084 -5.581 19.356 1.00 82.12 156 CYS A C 1
ATOM 1223 O O . CYS A 1 156 ? -10.949 -5.877 20.174 1.00 82.12 156 CYS A O 1
ATOM 1225 N N . TYR A 1 157 ? -8.830 -5.320 19.733 1.00 84.44 157 TYR A N 1
ATOM 1226 C CA . TYR A 1 157 ? -8.365 -5.429 21.119 1.00 84.44 157 TYR A CA 1
ATOM 1227 C C . TYR A 1 157 ? -9.120 -4.503 22.087 1.00 84.44 157 TYR A C 1
ATOM 1229 O O . TYR A 1 157 ? -9.453 -4.913 23.203 1.00 84.44 157 TYR A O 1
ATOM 1237 N N . ILE A 1 158 ? -9.405 -3.265 21.666 1.00 84.31 158 ILE A N 1
ATOM 1238 C CA . ILE A 1 158 ? -10.159 -2.300 22.479 1.00 84.31 158 ILE A CA 1
ATOM 1239 C C . ILE A 1 158 ? -11.627 -2.723 22.632 1.00 84.31 158 ILE A C 1
ATOM 1241 O O . ILE A 1 158 ? -12.164 -2.613 23.733 1.00 84.31 158 ILE A O 1
ATOM 1245 N N . ILE A 1 159 ? -12.265 -3.218 21.564 1.00 84.44 159 ILE A N 1
ATOM 1246 C CA . ILE A 1 159 ? -13.682 -3.624 21.579 1.00 84.44 159 ILE A CA 1
ATOM 1247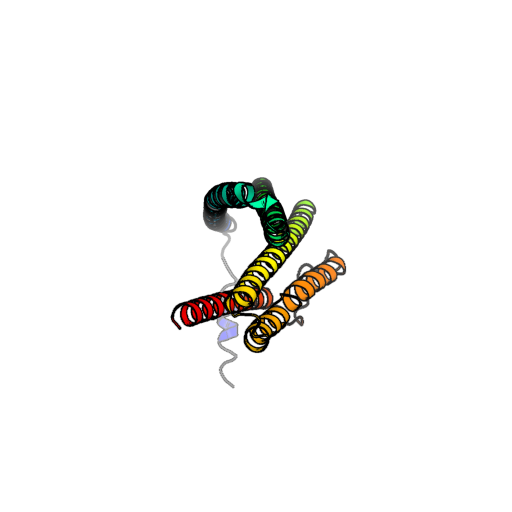 C C . ILE A 1 159 ? -13.881 -4.923 22.370 1.00 84.44 159 ILE A C 1
ATOM 1249 O O . ILE A 1 159 ? -14.786 -5.007 23.194 1.00 84.44 159 ILE A O 1
ATOM 1253 N N . CYS A 1 160 ? -13.008 -5.916 22.192 1.00 80.81 160 CYS A N 1
ATOM 1254 C CA . CYS A 1 160 ? -13.109 -7.229 22.840 1.00 80.81 160 CYS A CA 1
ATOM 1255 C C . CYS A 1 160 ? -12.641 -7.238 24.310 1.00 80.81 160 CYS A C 1
ATOM 1257 O O . CYS A 1 160 ? -12.201 -8.273 24.811 1.00 80.81 160 CYS A O 1
ATOM 1259 N N . HIS A 1 161 ? -12.666 -6.091 24.999 1.00 77.44 161 HIS A N 1
ATOM 1260 C CA . HIS A 1 161 ? -12.354 -5.960 26.428 1.00 77.44 161 HIS A CA 1
ATOM 1261 C C . HIS A 1 161 ? -11.035 -6.657 26.860 1.00 77.44 161 HIS A C 1
ATOM 1263 O O . HIS A 1 161 ? -10.940 -7.229 27.949 1.00 77.44 161 HIS A O 1
ATOM 1269 N N . ARG A 1 162 ? -9.991 -6.587 26.013 1.00 68.88 162 ARG A N 1
ATOM 1270 C CA . ARG A 1 162 ? -8.637 -7.152 26.227 1.00 68.88 162 ARG A CA 1
ATOM 1271 C C . ARG A 1 162 ? -8.513 -8.684 26.265 1.00 68.88 162 ARG A C 1
ATOM 1273 O O . ARG A 1 162 ? -7.599 -9.205 26.904 1.00 68.88 162 ARG A O 1
ATOM 1280 N N . TRP A 1 163 ? -9.366 -9.430 25.570 1.00 77.50 163 TRP A N 1
ATOM 1281 C CA . TRP A 1 163 ? -9.181 -10.882 25.436 1.00 77.50 163 TRP A CA 1
ATOM 1282 C C . TRP A 1 163 ? -7.983 -11.208 24.524 1.00 77.50 163 TRP A C 1
ATOM 1284 O O . TRP A 1 163 ? -8.116 -11.323 23.306 1.00 77.50 163 TRP A O 1
ATOM 1294 N N . PHE A 1 164 ? -6.795 -11.352 25.121 1.00 74.12 164 PHE A N 1
ATOM 1295 C CA . PHE A 1 164 ? -5.520 -11.543 24.413 1.00 74.12 164 PHE A CA 1
ATOM 1296 C C . PHE A 1 164 ? -5.504 -12.751 23.468 1.00 74.12 164 PHE A C 1
ATOM 1298 O O . PHE A 1 164 ? -4.881 -12.682 22.412 1.00 74.12 164 PHE A O 1
ATOM 1305 N N . THR A 1 165 ? -6.226 -13.825 23.793 1.00 73.25 165 THR A N 1
ATOM 1306 C CA . THR A 1 165 ? -6.278 -15.044 22.970 1.00 73.25 165 THR A CA 1
ATOM 1307 C C . THR A 1 165 ? -6.853 -14.787 21.576 1.00 73.25 165 THR A C 1
ATOM 1309 O O . THR A 1 165 ? -6.378 -15.355 20.598 1.00 73.25 165 THR A O 1
ATOM 1312 N N . VAL A 1 166 ? -7.831 -13.884 21.464 1.00 69.75 166 VAL A N 1
ATOM 1313 C CA . VAL A 1 166 ? -8.471 -13.530 20.184 1.00 69.75 166 VAL A CA 1
ATOM 1314 C C . VAL A 1 166 ? -7.558 -12.641 19.330 1.00 69.75 166 VAL A C 1
ATOM 1316 O O . VAL A 1 166 ? -7.663 -12.631 18.110 1.00 69.75 166 VAL A O 1
ATOM 1319 N N . VAL A 1 167 ? -6.630 -11.924 19.966 1.00 72.06 167 VAL A N 1
ATOM 1320 C CA . VAL A 1 167 ? -5.709 -10.971 19.330 1.00 72.06 167 VAL A CA 1
ATOM 1321 C C . VAL A 1 167 ? -4.376 -11.623 18.945 1.00 72.06 167 VAL A C 1
ATOM 1323 O O . VAL A 1 167 ? -3.761 -11.213 17.965 1.00 72.06 167 VAL A O 1
ATOM 1326 N N . ALA A 1 168 ? -3.960 -12.674 19.654 1.00 76.94 168 ALA A N 1
ATOM 1327 C CA . ALA A 1 168 ? -2.733 -13.411 19.358 1.00 76.94 168 ALA A CA 1
ATOM 1328 C C . ALA A 1 168 ? -2.768 -14.092 17.978 1.00 76.94 168 ALA A C 1
ATOM 1330 O O . ALA A 1 168 ? -1.791 -14.017 17.243 1.00 76.94 168 ALA A O 1
ATOM 1331 N N . ILE A 1 169 ? -3.903 -14.688 17.590 1.00 77.69 169 ILE A N 1
ATOM 1332 C CA . ILE A 1 169 ? -4.055 -15.370 16.291 1.00 77.69 169 ILE A CA 1
ATOM 1333 C C . ILE A 1 169 ? -3.836 -14.399 15.110 1.00 77.69 169 ILE A C 1
ATOM 1335 O O . ILE A 1 169 ? -3.024 -14.708 14.239 1.00 77.69 169 ILE A O 1
ATOM 1339 N N . PRO A 1 170 ? -4.478 -13.211 15.076 1.00 74.00 170 PRO A N 1
ATOM 1340 C CA . PRO A 1 170 ? -4.190 -12.174 14.093 1.00 74.00 170 PRO A CA 1
ATOM 1341 C C . PRO A 1 170 ? -2.733 -11.727 14.035 1.00 74.00 170 PRO A C 1
ATOM 1343 O O . PRO A 1 170 ? -2.226 -11.474 12.949 1.00 74.00 170 PRO A O 1
ATOM 1346 N N . ILE A 1 171 ? -2.069 -11.608 15.187 1.00 77.25 171 ILE A N 1
ATOM 1347 C CA . ILE A 1 171 ? -0.677 -11.151 15.262 1.00 77.25 171 ILE A CA 1
ATOM 1348 C C . ILE A 1 171 ? 0.264 -12.213 14.701 1.00 77.25 171 ILE A C 1
ATOM 1350 O O . ILE A 1 171 ? 1.116 -11.878 13.889 1.00 77.25 171 ILE A O 1
ATOM 1354 N N . GLU A 1 172 ? 0.094 -13.480 15.079 1.00 76.75 172 GLU A N 1
ATOM 1355 C CA . GLU A 1 172 ? 0.875 -14.589 14.519 1.00 76.75 172 GLU A CA 1
ATOM 1356 C C . GLU A 1 172 ? 0.659 -14.697 13.006 1.00 76.75 172 GLU A C 1
ATOM 1358 O O . GLU A 1 172 ? 1.620 -14.790 12.244 1.00 76.75 172 GLU A O 1
ATOM 1363 N N . LEU A 1 173 ? -0.594 -14.587 12.549 1.00 73.94 173 LEU A N 1
ATOM 1364 C CA . LEU A 1 173 ? -0.902 -14.579 11.121 1.00 73.94 173 LEU A CA 1
ATOM 1365 C C . LEU A 1 173 ? -0.252 -13.384 10.416 1.00 73.94 173 LEU A C 1
ATOM 1367 O O . LEU A 1 173 ? 0.309 -13.565 9.342 1.00 73.94 173 LEU A O 1
ATOM 1371 N N . LEU A 1 174 ? -0.272 -12.195 11.025 1.00 71.81 174 LEU A N 1
ATOM 1372 C CA . LEU A 1 174 ? 0.370 -11.000 10.486 1.00 71.81 174 LEU A CA 1
ATOM 1373 C C . LEU A 1 174 ? 1.893 -11.147 10.452 1.00 71.81 174 LEU A C 1
ATOM 1375 O O . LEU A 1 174 ? 2.487 -10.757 9.465 1.00 71.81 174 LEU A O 1
ATOM 1379 N N . VAL A 1 175 ? 2.532 -11.723 11.474 1.00 70.69 175 VAL A N 1
ATOM 1380 C CA . VAL A 1 175 ? 3.991 -11.952 11.533 1.00 70.69 175 VAL A CA 1
ATOM 1381 C C . VAL A 1 175 ? 4.443 -12.975 10.498 1.00 70.69 175 VAL A C 1
ATOM 1383 O O . VAL A 1 175 ? 5.459 -12.768 9.834 1.00 70.69 175 VAL A O 1
ATOM 1386 N N . VAL A 1 176 ? 3.670 -14.043 10.305 1.00 67.75 176 VAL A N 1
ATOM 1387 C CA . VAL A 1 176 ? 3.915 -15.023 9.240 1.00 67.75 176 VAL A CA 1
ATOM 1388 C C . VAL A 1 176 ? 3.660 -14.402 7.862 1.00 67.75 176 VAL A C 1
ATOM 1390 O O . VAL A 1 176 ? 4.412 -14.661 6.923 1.00 67.75 176 VAL A O 1
ATOM 1393 N N . ALA A 1 177 ? 2.639 -13.550 7.743 1.00 65.69 177 ALA A N 1
ATOM 1394 C CA . ALA A 1 177 ? 2.255 -12.899 6.496 1.00 65.69 177 ALA A CA 1
ATOM 1395 C C . ALA A 1 177 ? 3.044 -11.620 6.180 1.00 65.69 177 ALA A C 1
ATOM 1397 O O . ALA A 1 177 ? 2.956 -11.176 5.049 1.00 65.69 177 ALA A O 1
ATOM 1398 N N . LEU A 1 178 ? 3.819 -11.051 7.113 1.00 62.72 178 LEU A N 1
ATOM 1399 C CA . LEU A 1 178 ? 4.364 -9.673 7.133 1.00 62.72 178 LEU A CA 1
ATOM 1400 C C . LEU A 1 178 ? 5.310 -9.299 5.975 1.00 62.72 178 LEU A C 1
ATOM 1402 O O . LEU A 1 178 ? 6.033 -8.305 6.033 1.00 62.72 178 LEU A O 1
ATOM 1406 N N . GLY A 1 179 ? 5.377 -10.101 4.919 1.00 59.53 179 GLY A N 1
ATOM 1407 C CA . GLY A 1 179 ? 6.200 -9.810 3.764 1.00 59.53 179 GLY A CA 1
ATOM 1408 C C . GLY A 1 179 ? 7.682 -9.835 4.115 1.00 59.53 179 GLY A C 1
ATOM 1409 O O . GLY A 1 179 ? 8.481 -9.385 3.313 1.00 59.53 179 GLY A O 1
ATOM 1410 N N . CYS A 1 180 ? 8.091 -10.379 5.272 1.00 64.56 180 CYS A N 1
ATOM 1411 C CA . CYS A 1 180 ? 9.502 -10.650 5.547 1.00 64.56 180 CYS A CA 1
ATOM 1412 C C . CYS A 1 180 ? 10.075 -11.503 4.416 1.00 64.56 180 CYS A C 1
ATOM 1414 O O . CYS A 1 180 ? 11.146 -11.204 3.915 1.00 64.56 180 CYS A O 1
ATOM 1416 N N . ILE A 1 181 ? 9.318 -12.495 3.942 1.00 66.56 181 ILE A N 1
ATOM 1417 C CA . ILE A 1 181 ? 9.695 -13.305 2.784 1.00 66.56 181 ILE A CA 1
ATOM 1418 C C . ILE A 1 181 ? 9.789 -12.433 1.526 1.00 66.56 181 ILE A C 1
ATOM 1420 O O . ILE A 1 181 ? 10.831 -12.425 0.891 1.00 66.56 181 ILE A O 1
ATOM 1424 N N . GLU A 1 182 ? 8.765 -11.649 1.191 1.00 67.31 182 GLU A N 1
ATOM 1425 C CA . GLU A 1 182 ? 8.746 -10.818 -0.023 1.00 67.31 182 GLU A CA 1
ATOM 1426 C C . GLU A 1 182 ? 9.840 -9.736 -0.034 1.00 67.31 182 GLU A C 1
ATOM 1428 O O . GLU A 1 182 ? 10.528 -9.539 -1.030 1.00 67.31 182 GLU A O 1
ATOM 1433 N N . LEU A 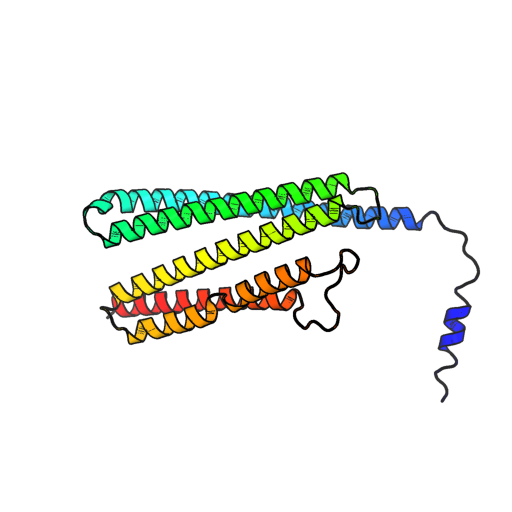1 183 ? 10.066 -9.071 1.094 1.00 67.56 183 LEU A N 1
ATOM 1434 C CA . LEU A 1 183 ? 11.057 -8.014 1.264 1.00 67.56 183 LEU A CA 1
ATOM 1435 C C . LEU A 1 183 ? 12.480 -8.579 1.291 1.00 67.56 183 LEU A C 1
ATOM 1437 O O . LEU A 1 183 ? 13.377 -8.000 0.679 1.00 67.56 183 LEU A O 1
ATOM 1441 N N . ILE A 1 184 ? 12.687 -9.735 1.934 1.00 74.06 184 ILE A N 1
ATOM 1442 C CA . ILE A 1 184 ? 13.954 -10.477 1.861 1.00 74.06 184 ILE A CA 1
ATOM 1443 C C . ILE A 1 184 ? 14.204 -10.939 0.424 1.00 74.06 184 ILE A C 1
ATOM 1445 O O . ILE A 1 184 ? 15.321 -10.775 -0.061 1.00 74.06 184 ILE A O 1
ATOM 1449 N N . LEU A 1 185 ? 13.189 -11.460 -0.272 1.00 69.69 185 LEU A N 1
ATOM 1450 C CA . LEU A 1 185 ? 13.302 -11.906 -1.662 1.00 69.69 185 LEU A CA 1
ATOM 1451 C C . LEU A 1 185 ? 13.632 -10.739 -2.597 1.00 69.69 185 LEU A C 1
ATOM 1453 O O . LEU A 1 185 ? 14.597 -10.837 -3.349 1.00 69.69 185 LEU A O 1
ATOM 1457 N N . ASN A 1 186 ? 12.924 -9.613 -2.501 1.00 70.38 186 ASN A N 1
ATOM 1458 C CA . ASN A 1 186 ? 13.190 -8.419 -3.308 1.00 70.38 186 ASN A CA 1
ATOM 1459 C C . ASN A 1 186 ? 14.586 -7.840 -3.039 1.00 70.38 186 ASN A C 1
ATOM 1461 O O . ASN A 1 186 ? 15.334 -7.552 -3.975 1.00 70.38 186 ASN A O 1
ATOM 1465 N N . MET A 1 187 ? 14.995 -7.742 -1.769 1.00 73.94 187 MET A N 1
ATOM 1466 C CA . MET A 1 187 ? 16.349 -7.302 -1.403 1.00 73.94 187 MET A CA 1
ATOM 1467 C C . MET A 1 187 ? 17.430 -8.262 -1.902 1.00 73.94 187 MET A C 1
ATOM 1469 O O . MET A 1 187 ? 18.509 -7.833 -2.315 1.00 73.94 187 MET A O 1
ATOM 1473 N N . PHE A 1 188 ? 17.161 -9.564 -1.861 1.00 79.12 188 PHE A N 1
ATOM 1474 C CA . PHE A 1 188 ? 18.083 -10.585 -2.329 1.00 79.12 188 PHE A CA 1
ATOM 1475 C C . PHE A 1 188 ? 18.220 -10.567 -3.855 1.00 79.12 188 PHE A C 1
ATOM 1477 O O . PHE A 1 188 ? 19.346 -10.544 -4.349 1.00 79.12 188 PHE A O 1
ATOM 1484 N N . ILE A 1 189 ? 17.109 -10.472 -4.596 1.00 72.31 189 ILE A N 1
ATOM 1485 C CA . ILE A 1 189 ? 17.090 -10.309 -6.060 1.00 72.31 189 ILE A CA 1
ATOM 1486 C C . ILE A 1 189 ? 17.839 -9.037 -6.463 1.00 72.31 189 ILE A C 1
ATOM 1488 O O . ILE A 1 189 ? 18.674 -9.073 -7.366 1.00 72.31 189 ILE A O 1
ATOM 1492 N N . TYR A 1 190 ? 17.605 -7.928 -5.759 1.00 73.12 190 TYR A N 1
ATOM 1493 C CA . TYR A 1 190 ? 18.322 -6.678 -5.994 1.00 73.12 190 TYR A CA 1
ATOM 1494 C C . TYR A 1 190 ? 19.838 -6.841 -5.800 1.00 73.12 190 TYR A C 1
ATOM 1496 O O . TYR A 1 190 ? 20.622 -6.422 -6.652 1.00 73.12 190 TYR A O 1
ATOM 1504 N N . LYS A 1 191 ? 20.274 -7.509 -4.721 1.00 79.31 191 LYS A N 1
ATOM 1505 C CA . LYS A 1 191 ? 21.701 -7.785 -4.479 1.00 79.31 191 LYS A CA 1
ATOM 1506 C C . LYS A 1 191 ? 22.318 -8.715 -5.521 1.00 79.31 191 LYS A C 1
ATOM 1508 O O . LYS A 1 191 ? 23.446 -8.469 -5.935 1.00 79.31 191 LYS A O 1
ATOM 1513 N N . LEU A 1 192 ? 2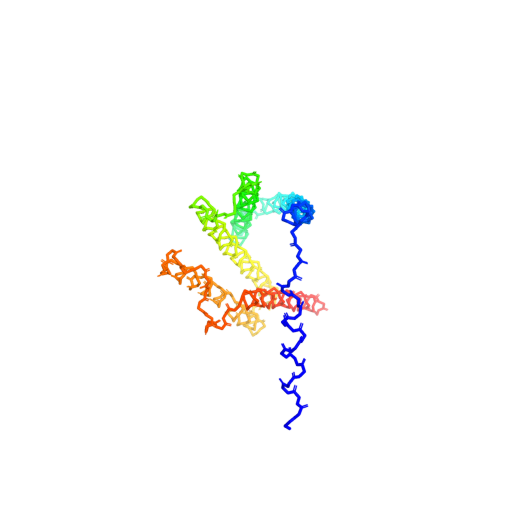1.595 -9.750 -5.946 1.00 75.62 192 LEU A N 1
ATOM 1514 C CA . LEU A 1 192 ? 22.017 -10.647 -7.026 1.00 75.62 192 LEU A CA 1
ATOM 1515 C C . LEU A 1 192 ? 22.205 -9.885 -8.336 1.00 75.62 192 LEU A C 1
ATOM 1517 O O . LEU A 1 192 ? 23.223 -10.056 -8.997 1.00 75.62 192 LEU A O 1
ATOM 1521 N N . ARG A 1 193 ? 21.267 -8.996 -8.670 1.00 72.00 193 ARG A N 1
ATOM 1522 C CA . ARG A 1 193 ? 21.339 -8.166 -9.874 1.00 72.00 193 ARG A CA 1
ATOM 1523 C C . ARG A 1 193 ? 22.523 -7.201 -9.844 1.00 72.00 193 ARG A C 1
ATOM 1525 O O . ARG A 1 193 ? 23.194 -7.049 -10.852 1.00 72.00 193 ARG A O 1
ATOM 1532 N N . MET A 1 194 ? 22.809 -6.601 -8.688 1.00 73.19 194 MET A N 1
ATOM 1533 C CA . MET A 1 194 ? 23.975 -5.724 -8.506 1.00 73.19 194 MET A CA 1
ATOM 1534 C C . MET A 1 194 ? 25.313 -6.477 -8.561 1.00 73.19 194 MET A C 1
ATOM 1536 O O . MET A 1 194 ? 26.342 -5.866 -8.834 1.00 73.19 194 MET A O 1
ATOM 1540 N N . ALA A 1 195 ? 25.318 -7.780 -8.270 1.00 79.25 195 ALA A N 1
ATOM 1541 C CA . ALA A 1 195 ? 26.515 -8.619 -8.311 1.00 79.25 195 ALA A CA 1
ATOM 1542 C C . ALA A 1 195 ? 26.759 -9.273 -9.684 1.00 79.25 195 ALA A C 1
ATOM 1544 O O . ALA A 1 195 ? 27.845 -9.808 -9.911 1.00 79.25 195 ALA A O 1
ATOM 1545 N N . ALA A 1 196 ? 25.771 -9.255 -10.582 1.00 73.31 196 ALA A N 1
ATOM 1546 C CA . ALA A 1 196 ? 25.879 -9.854 -11.906 1.00 73.31 196 ALA A CA 1
ATOM 1547 C C . ALA A 1 196 ? 26.731 -8.974 -12.846 1.00 73.31 196 ALA A C 1
ATOM 1549 O O . ALA A 1 196 ? 26.576 -7.749 -12.849 1.00 73.31 196 ALA A O 1
ATOM 1550 N N . PRO A 1 197 ? 27.626 -9.562 -13.665 1.00 76.81 197 PRO A N 1
ATOM 1551 C CA . PRO A 1 197 ? 28.329 -8.821 -14.705 1.00 76.81 197 PRO A CA 1
ATOM 1552 C C . PRO A 1 197 ? 27.328 -8.224 -15.711 1.00 76.81 197 PRO A C 1
ATOM 1554 O O . PRO A 1 197 ? 26.360 -8.903 -16.058 1.00 76.81 197 PRO A O 1
ATOM 1557 N N . PRO A 1 198 ? 27.581 -7.029 -16.281 1.00 68.88 198 PRO A N 1
ATOM 1558 C CA . PRO A 1 198 ? 26.679 -6.395 -17.255 1.00 68.88 198 PRO A CA 1
ATOM 1559 C C . PRO A 1 198 ? 26.369 -7.252 -18.494 1.00 68.88 198 PRO A C 1
ATOM 1561 O O . PRO A 1 198 ? 25.395 -7.004 -19.196 1.00 68.88 198 PRO A O 1
ATOM 1564 N N . SER A 1 199 ? 27.203 -8.257 -18.779 1.00 71.88 199 SER A N 1
ATOM 1565 C CA . SER A 1 199 ? 27.047 -9.188 -19.898 1.00 71.88 199 SER A CA 1
ATOM 1566 C C . SER A 1 199 ? 26.028 -10.311 -19.656 1.00 71.88 199 SER A C 1
ATOM 1568 O O . SER A 1 199 ? 25.640 -10.979 -20.612 1.00 71.88 199 SER A O 1
ATOM 1570 N N . GLU A 1 200 ? 25.606 -10.554 -18.413 1.00 66.12 200 GLU A N 1
ATOM 1571 C CA . GLU A 1 200 ? 24.655 -11.615 -18.057 1.00 66.12 200 GLU A CA 1
ATOM 1572 C C . GLU A 1 200 ? 23.295 -11.007 -17.686 1.00 66.12 200 GLU A C 1
ATOM 1574 O O . GLU A 1 200 ? 23.036 -10.610 -16.555 1.00 66.12 200 GLU A O 1
ATOM 1579 N N . ILE A 1 201 ? 22.413 -10.907 -18.682 1.00 60.69 201 ILE A N 1
ATOM 1580 C CA . ILE A 1 201 ? 21.112 -10.222 -18.568 1.00 60.69 201 ILE A CA 1
ATOM 1581 C C . ILE A 1 201 ? 20.015 -11.157 -18.028 1.00 60.69 201 ILE A C 1
ATOM 1583 O O . ILE A 1 201 ? 18.973 -10.705 -17.548 1.00 60.69 201 ILE A O 1
ATOM 1587 N N . LEU A 1 202 ? 20.247 -12.470 -18.091 1.00 60.72 202 LEU A N 1
ATOM 1588 C CA . LEU A 1 202 ? 19.303 -13.492 -17.654 1.00 60.72 202 LEU A CA 1
ATOM 1589 C C . LEU A 1 202 ? 19.701 -14.020 -16.271 1.00 60.72 202 LEU A C 1
ATOM 1591 O O . LEU A 1 202 ? 20.875 -14.334 -16.066 1.00 60.72 202 LEU A O 1
ATOM 1595 N N . PRO A 1 203 ? 18.745 -14.159 -15.330 1.00 62.56 203 PRO A N 1
ATOM 1596 C CA . PRO A 1 203 ? 19.016 -14.855 -14.082 1.00 62.56 203 PRO A CA 1
ATOM 1597 C C . PRO A 1 203 ? 19.516 -16.278 -14.393 1.00 62.56 203 PRO A C 1
ATOM 1599 O O . PRO A 1 203 ? 19.080 -16.870 -15.388 1.00 62.56 203 PRO A O 1
ATOM 1602 N N . PRO A 1 204 ? 20.420 -16.842 -13.571 1.00 65.19 204 PRO A N 1
ATOM 1603 C CA . PRO A 1 204 ? 20.959 -18.173 -13.807 1.00 65.19 204 PRO A CA 1
ATOM 1604 C C . PRO A 1 204 ? 19.817 -19.179 -14.021 1.00 65.19 204 PRO A C 1
ATOM 1606 O O . PRO A 1 204 ? 18.888 -19.211 -13.213 1.00 65.19 204 PRO A O 1
ATOM 1609 N N . PRO A 1 205 ? 19.859 -20.032 -15.059 1.00 61.44 205 PRO A N 1
ATOM 1610 C CA . PRO A 1 205 ? 18.761 -20.950 -15.379 1.00 61.44 205 PRO A CA 1
ATOM 1611 C C . PRO A 1 205 ? 18.469 -21.978 -14.272 1.00 61.44 205 PRO A C 1
ATOM 1613 O O . PRO A 1 205 ? 17.428 -22.625 -14.286 1.00 61.44 205 PRO A O 1
ATOM 1616 N N . SER A 1 206 ? 19.370 -22.129 -13.297 1.00 61.94 206 SER A N 1
ATOM 1617 C CA . SER A 1 206 ? 19.190 -22.964 -12.106 1.00 61.94 206 SER A CA 1
ATOM 1618 C C . SER A 1 206 ? 18.518 -22.244 -10.931 1.00 61.94 206 SER A C 1
ATOM 1620 O O . SER A 1 206 ? 18.430 -22.821 -9.847 1.00 61.94 206 SER A O 1
ATOM 1622 N N . PHE A 1 207 ? 18.103 -20.984 -11.086 1.00 62.03 207 PHE A N 1
ATOM 1623 C CA . PHE A 1 207 ? 17.511 -20.212 -10.000 1.00 62.03 207 PHE A CA 1
ATOM 1624 C C . PHE A 1 207 ? 15.996 -20.477 -9.909 1.00 62.03 207 PHE A C 1
ATOM 1626 O O . PHE A 1 207 ? 15.273 -20.187 -10.858 1.00 62.03 207 PHE A O 1
ATOM 1633 N N . PRO A 1 208 ? 15.481 -21.015 -8.789 1.00 59.28 208 PRO A N 1
ATOM 1634 C CA . PRO A 1 208 ? 14.091 -21.478 -8.695 1.00 59.28 208 PRO A CA 1
ATOM 1635 C C . PRO A 1 208 ? 13.044 -20.357 -8.544 1.00 59.28 208 PRO A C 1
ATOM 1637 O O . PRO A 1 208 ? 11.850 -20.642 -8.481 1.00 59.28 208 PRO A O 1
ATOM 1640 N N . TRP A 1 209 ? 13.460 -19.091 -8.474 1.00 61.47 209 TRP A N 1
ATOM 1641 C CA . TRP A 1 209 ? 12.575 -17.951 -8.222 1.00 61.47 209 TRP A CA 1
ATOM 1642 C C . TRP A 1 209 ? 12.230 -17.246 -9.540 1.00 61.47 209 TRP A C 1
ATOM 1644 O O . TRP A 1 209 ? 12.828 -16.234 -9.892 1.00 61.47 209 TRP A O 1
ATOM 1654 N N . ASP A 1 210 ? 11.287 -17.832 -10.282 1.00 64.50 210 ASP A N 1
ATOM 1655 C CA . ASP A 1 210 ? 10.618 -17.201 -11.433 1.00 64.50 210 ASP A CA 1
ATOM 1656 C C . ASP A 1 210 ? 9.849 -15.948 -10.950 1.00 64.50 210 ASP A C 1
ATOM 1658 O O . ASP A 1 210 ? 9.396 -15.921 -9.801 1.00 64.50 210 ASP A O 1
ATOM 1662 N N . GLU A 1 211 ? 9.640 -14.936 -11.802 1.00 67.06 211 GLU A N 1
ATOM 1663 C CA . GLU A 1 211 ? 8.832 -13.729 -11.491 1.00 67.06 211 GLU A CA 1
ATOM 1664 C C . GLU A 1 211 ? 7.451 -14.108 -10.923 1.00 67.06 211 GLU A C 1
ATOM 1666 O O . GLU A 1 211 ? 6.859 -13.416 -10.093 1.00 67.06 211 GLU A O 1
ATOM 1671 N N . LYS A 1 212 ? 6.976 -15.297 -11.301 1.00 72.81 212 LYS A N 1
ATOM 1672 C CA . LYS A 1 212 ? 5.771 -15.928 -10.768 1.00 72.81 212 LYS A CA 1
ATOM 1673 C C . LYS A 1 212 ? 5.804 -16.112 -9.256 1.00 72.81 212 LYS A C 1
ATOM 1675 O O . LYS A 1 212 ? 4.773 -15.913 -8.630 1.00 72.81 212 LYS A O 1
ATOM 1680 N N . VAL A 1 213 ? 6.926 -16.511 -8.656 1.00 75.25 213 VAL A N 1
ATOM 1681 C CA . VAL A 1 213 ? 6.989 -16.797 -7.214 1.00 75.25 213 VAL A CA 1
ATOM 1682 C C . VAL A 1 213 ? 6.789 -15.523 -6.397 1.00 75.25 213 VAL A C 1
ATOM 1684 O O . VAL A 1 213 ? 6.039 -15.551 -5.424 1.00 75.25 213 VAL A O 1
ATOM 1687 N N . VAL A 1 214 ? 7.371 -14.404 -6.842 1.00 72.12 214 VAL A N 1
ATOM 1688 C CA . VAL A 1 214 ? 7.147 -13.080 -6.238 1.00 72.12 214 VAL A CA 1
ATOM 1689 C C . VAL A 1 214 ? 5.674 -12.679 -6.371 1.00 72.12 214 VAL A C 1
ATOM 1691 O O . VAL A 1 214 ? 5.037 -12.290 -5.390 1.00 72.12 214 VAL A O 1
ATOM 1694 N N . GLY A 1 215 ? 5.087 -12.879 -7.556 1.00 76.44 215 GLY A N 1
ATOM 1695 C CA . GLY A 1 215 ? 3.659 -12.640 -7.778 1.00 76.44 215 GLY A CA 1
ATOM 1696 C C . GLY A 1 215 ? 2.755 -13.483 -6.869 1.00 76.44 215 GLY A C 1
ATOM 1697 O O . GLY A 1 215 ? 1.827 -12.957 -6.257 1.00 76.44 215 GLY A O 1
ATOM 1698 N N . TRP A 1 216 ? 3.042 -14.779 -6.722 1.00 78.81 216 TRP A N 1
ATOM 1699 C CA . TRP A 1 216 ? 2.286 -15.674 -5.843 1.00 78.81 216 TRP A CA 1
ATOM 1700 C C . TRP A 1 216 ? 2.427 -15.300 -4.369 1.00 78.81 216 TRP A C 1
ATOM 1702 O O . TRP A 1 216 ? 1.433 -15.376 -3.646 1.00 78.81 216 TRP A O 1
ATOM 1712 N N . SER A 1 217 ? 3.612 -14.869 -3.917 1.00 75.44 217 SER A N 1
ATOM 1713 C CA . SER A 1 217 ? 3.780 -14.396 -2.537 1.00 75.44 217 SER A CA 1
ATOM 1714 C C . SER A 1 217 ? 2.964 -13.137 -2.264 1.00 75.44 217 SER A C 1
ATOM 1716 O O . SER A 1 217 ? 2.266 -13.089 -1.253 1.00 75.44 217 SER A O 1
ATOM 1718 N N . HIS A 1 218 ? 2.966 -12.177 -3.193 1.00 76.12 218 HIS A N 1
ATOM 1719 C CA . HIS A 1 218 ? 2.185 -10.950 -3.062 1.00 76.12 218 HIS A CA 1
ATOM 1720 C C . HIS A 1 218 ? 0.674 -11.243 -3.038 1.00 76.12 218 HIS A C 1
ATOM 1722 O O . HIS A 1 218 ? -0.052 -10.759 -2.172 1.00 76.12 218 HIS A O 1
ATOM 1728 N N . ILE A 1 219 ? 0.188 -12.119 -3.928 1.00 80.81 219 ILE A N 1
ATOM 1729 C CA . ILE A 1 219 ? -1.218 -12.561 -3.923 1.00 80.81 219 ILE A CA 1
ATOM 1730 C C . ILE A 1 219 ? -1.565 -13.268 -2.606 1.00 80.81 219 ILE A C 1
ATOM 1732 O O . ILE A 1 219 ? -2.609 -12.991 -2.016 1.00 80.81 219 ILE A O 1
ATOM 1736 N N . GLY A 1 220 ? -0.698 -14.164 -2.129 1.00 80.75 220 GLY A N 1
ATOM 1737 C CA . GLY A 1 220 ? -0.890 -14.867 -0.861 1.00 80.75 220 GLY A CA 1
ATOM 1738 C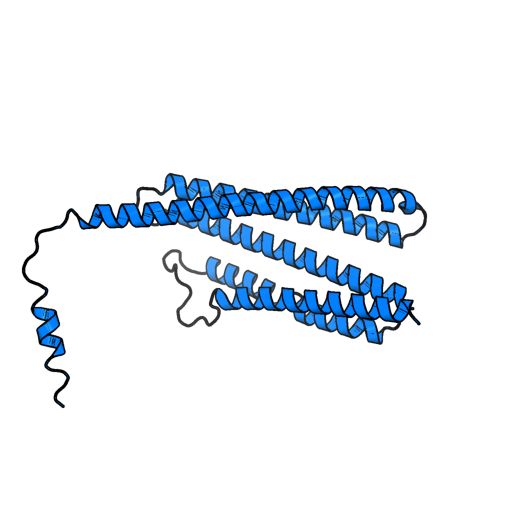 C . GLY A 1 220 ? -0.997 -13.906 0.323 1.00 80.75 220 GLY A C 1
ATOM 1739 O O . GLY A 1 220 ? -1.889 -14.063 1.157 1.00 80.75 220 GLY A O 1
ATOM 1740 N N . PHE A 1 221 ? -0.150 -12.876 0.352 1.00 77.94 221 PHE A N 1
ATOM 1741 C CA . PHE A 1 221 ? -0.201 -11.817 1.357 1.00 77.94 221 PHE A CA 1
ATOM 1742 C C . PHE A 1 221 ? -1.528 -11.053 1.327 1.00 77.94 221 PHE A C 1
ATOM 1744 O O . PHE A 1 221 ? -2.187 -10.918 2.361 1.00 77.94 221 PHE A O 1
ATOM 1751 N N . LEU A 1 222 ? -1.969 -10.625 0.142 1.00 80.56 222 LEU A N 1
ATOM 1752 C CA . LEU A 1 222 ? -3.246 -9.925 -0.019 1.00 80.56 222 LEU A CA 1
ATOM 1753 C C . LEU A 1 222 ? -4.431 -10.781 0.445 1.00 80.56 222 LEU A C 1
ATOM 1755 O O . LEU A 1 222 ? -5.331 -10.278 1.117 1.00 80.56 222 LEU A O 1
ATOM 1759 N N . ILE A 1 223 ? -4.425 -12.081 0.134 1.00 84.12 223 ILE A N 1
ATOM 1760 C CA . ILE A 1 223 ? -5.463 -13.017 0.584 1.00 84.12 223 ILE A CA 1
ATOM 1761 C C . ILE A 1 223 ? -5.440 -13.158 2.109 1.00 84.12 223 ILE A C 1
ATOM 1763 O O . ILE A 1 223 ? -6.496 -13.103 2.740 1.00 84.12 223 ILE A O 1
ATOM 1767 N N . ALA A 1 224 ? -4.261 -13.312 2.715 1.00 81.50 224 ALA A N 1
ATOM 1768 C CA . ALA A 1 224 ? -4.127 -13.429 4.164 1.00 81.50 224 ALA A CA 1
ATOM 1769 C C . ALA A 1 224 ? -4.637 -12.170 4.888 1.00 81.50 224 ALA A C 1
ATOM 1771 O O . ALA A 1 224 ? -5.422 -12.288 5.831 1.00 81.50 224 ALA A O 1
ATOM 1772 N N . SER A 1 225 ? -4.268 -10.979 4.406 1.00 81.81 225 SER A N 1
ATOM 1773 C CA . SER A 1 225 ? -4.759 -9.699 4.938 1.00 81.81 225 SER A CA 1
ATOM 1774 C C . SER A 1 225 ? -6.277 -9.551 4.757 1.00 81.81 225 SER A C 1
ATOM 1776 O O . SER A 1 225 ? -6.989 -9.155 5.682 1.00 81.81 225 SER A O 1
ATOM 1778 N N . ALA A 1 226 ? -6.830 -9.955 3.609 1.00 84.06 226 ALA A N 1
ATOM 1779 C CA . ALA A 1 226 ? -8.277 -9.942 3.390 1.00 84.06 226 ALA A CA 1
ATOM 1780 C C . ALA A 1 226 ? -9.023 -10.873 4.364 1.00 84.06 226 ALA A C 1
ATOM 1782 O O . ALA A 1 226 ? -10.037 -10.478 4.946 1.00 84.06 226 ALA A O 1
ATOM 1783 N N . ILE A 1 227 ? -8.506 -12.085 4.588 1.00 85.75 227 ILE A N 1
ATOM 1784 C CA . ILE A 1 227 ? -9.058 -13.040 5.561 1.00 85.75 227 ILE A CA 1
ATOM 1785 C C . ILE A 1 227 ? -8.989 -12.461 6.976 1.00 85.75 227 ILE A C 1
ATOM 1787 O O . ILE A 1 227 ? -9.976 -12.523 7.708 1.00 85.75 227 ILE A O 1
ATOM 1791 N N . LEU A 1 228 ? -7.861 -11.857 7.353 1.00 84.00 228 LEU A N 1
ATOM 1792 C CA . LEU A 1 228 ? -7.681 -11.215 8.654 1.00 84.00 228 LEU A CA 1
ATOM 1793 C C . LEU A 1 228 ? -8.717 -10.107 8.889 1.00 84.00 228 LEU A C 1
ATOM 1795 O O . LEU A 1 228 ? -9.371 -10.060 9.935 1.00 84.00 228 LEU A O 1
ATOM 1799 N N . ASN A 1 229 ? -8.911 -9.243 7.895 1.00 85.31 229 ASN A N 1
ATOM 1800 C CA . ASN A 1 229 ? -9.900 -8.171 7.945 1.00 85.31 229 ASN A CA 1
ATOM 1801 C C . ASN A 1 229 ? -11.339 -8.720 8.018 1.00 85.31 229 ASN A C 1
ATOM 1803 O O . ASN A 1 229 ? -12.170 -8.188 8.753 1.00 85.31 229 ASN A O 1
ATOM 1807 N N . LEU A 1 230 ? -11.637 -9.832 7.341 1.00 88.69 230 LEU A N 1
ATOM 1808 C CA . LEU A 1 230 ? -12.947 -10.481 7.421 1.00 88.69 230 LEU A CA 1
ATOM 1809 C C . LEU A 1 230 ? -13.202 -11.111 8.801 1.00 88.69 230 LEU A C 1
ATOM 1811 O O . LEU A 1 230 ? -14.256 -10.889 9.400 1.00 88.69 230 LEU A O 1
ATOM 1815 N N . ILE A 1 231 ? -12.223 -11.836 9.350 1.00 86.06 231 ILE A N 1
ATOM 1816 C CA . ILE A 1 231 ? -12.305 -12.436 10.690 1.00 86.06 231 ILE A CA 1
ATOM 1817 C C . ILE A 1 231 ? -12.512 -11.346 11.745 1.00 86.06 231 ILE A C 1
ATOM 1819 O O . ILE A 1 231 ? -13.428 -11.436 12.560 1.00 86.06 231 ILE A O 1
ATOM 1823 N N . THR A 1 232 ? -11.715 -10.281 11.708 1.00 83.31 232 THR A N 1
ATOM 1824 C CA . THR A 1 232 ? -11.827 -9.183 12.680 1.00 83.31 232 THR A CA 1
ATOM 1825 C C . THR A 1 232 ? -13.176 -8.464 12.587 1.00 83.31 232 THR A C 1
ATOM 1827 O O . THR A 1 232 ? -13.787 -8.201 13.623 1.00 83.31 232 THR A O 1
ATOM 1830 N N . MET A 1 233 ? -13.704 -8.225 11.382 1.00 86.88 233 MET A N 1
ATOM 1831 C CA . MET A 1 233 ? -15.046 -7.651 11.205 1.00 86.88 233 MET A CA 1
ATOM 1832 C C . MET A 1 233 ? -16.152 -8.559 11.761 1.00 86.88 233 MET A C 1
ATOM 1834 O O . MET A 1 233 ? -17.044 -8.075 12.460 1.00 86.88 233 MET A O 1
ATOM 1838 N N . THR A 1 234 ? -16.091 -9.871 11.499 1.00 87.75 234 THR A N 1
ATOM 1839 C CA . THR A 1 234 ? -17.089 -10.825 12.024 1.00 87.75 234 THR A CA 1
ATOM 1840 C C . THR A 1 234 ? -17.056 -10.923 13.550 1.00 87.75 234 THR A C 1
ATOM 1842 O O . THR A 1 234 ? -18.111 -10.898 14.184 1.00 87.75 234 THR A O 1
ATOM 1845 N N . LEU A 1 235 ? -15.865 -10.946 14.155 1.00 84.38 235 LEU A N 1
ATOM 1846 C CA . LEU A 1 235 ? -15.694 -10.968 15.610 1.00 84.38 235 LEU A CA 1
ATOM 1847 C C . LEU A 1 235 ? -16.248 -9.705 16.273 1.00 84.38 235 LEU A C 1
ATOM 1849 O O . LEU A 1 235 ? -16.978 -9.801 17.258 1.00 84.38 235 LEU A O 1
ATOM 1853 N N . VAL A 1 236 ? -15.944 -8.527 15.720 1.00 84.00 236 VAL A N 1
ATOM 1854 C CA . VAL A 1 236 ? -16.478 -7.255 16.229 1.00 84.00 236 VAL A CA 1
ATOM 1855 C C . VAL A 1 236 ? -18.007 -7.234 16.148 1.00 84.00 236 VAL A C 1
ATOM 1857 O O . VAL A 1 236 ? -18.657 -6.828 17.109 1.00 84.00 236 VAL A O 1
ATOM 1860 N N . GLY A 1 237 ? -18.590 -7.711 15.043 1.00 86.44 237 GLY A N 1
ATOM 1861 C CA . GLY A 1 237 ? -20.045 -7.808 14.891 1.00 86.44 237 GLY A CA 1
ATOM 1862 C C . GLY A 1 237 ? -20.699 -8.750 15.907 1.00 86.44 237 GLY A C 1
ATOM 1863 O O . GLY A 1 237 ? -21.743 -8.420 16.469 1.00 86.44 237 GLY A O 1
ATOM 1864 N N . PHE A 1 238 ? -20.063 -9.890 16.190 1.00 87.38 238 PHE A N 1
ATOM 1865 C CA . PHE A 1 238 ? -20.551 -10.848 17.184 1.00 87.38 238 PHE A CA 1
ATOM 1866 C C . PHE A 1 238 ? -20.527 -10.265 18.602 1.00 87.38 238 PHE A C 1
ATOM 1868 O O . PHE A 1 238 ? -21.527 -10.343 19.309 1.00 87.38 238 PHE A O 1
ATOM 1875 N N . VAL A 1 239 ? -19.424 -9.619 18.994 1.00 84.12 239 VAL A N 1
ATOM 1876 C CA . VAL A 1 239 ? -19.277 -9.005 20.327 1.00 84.12 239 VAL A CA 1
ATOM 1877 C C . VAL A 1 239 ? -20.272 -7.868 20.552 1.00 84.12 239 VAL A C 1
ATOM 1879 O O . VAL A 1 239 ? -20.746 -7.700 21.664 1.00 84.12 239 VAL A O 1
ATOM 1882 N N . LEU A 1 240 ? -20.610 -7.096 19.516 1.00 84.25 240 LEU A N 1
ATOM 1883 C CA . LEU A 1 240 ? -21.606 -6.023 19.626 1.00 84.25 240 LEU A CA 1
ATOM 1884 C C . LEU A 1 240 ? -23.053 -6.531 19.730 1.00 84.25 240 LEU A C 1
ATOM 1886 O O . LEU A 1 240 ? -23.931 -5.758 20.103 1.00 84.25 240 LEU A O 1
ATOM 1890 N N . SER A 1 241 ? -23.305 -7.786 19.353 1.00 88.56 241 SER A N 1
ATOM 1891 C CA . SER A 1 241 ? -24.645 -8.388 19.364 1.00 88.56 241 SER A CA 1
ATOM 1892 C C . SER A 1 241 ? -24.952 -9.163 20.651 1.00 88.56 241 SER A C 1
ATOM 1894 O O . SER A 1 241 ? -26.109 -9.523 20.867 1.00 88.56 241 SER A O 1
ATOM 1896 N N . ALA A 1 242 ? -23.928 -9.455 21.457 1.00 81.81 242 ALA A N 1
ATOM 1897 C CA . ALA A 1 242 ? -24.021 -10.164 22.733 1.00 81.81 242 ALA A CA 1
ATOM 1898 C C . ALA A 1 242 ? -24.155 -9.179 23.903 1.00 81.81 242 ALA A C 1
ATOM 1900 O O . ALA A 1 242 ? -24.930 -9.496 24.832 1.00 81.81 242 ALA A O 1
#

Sequence (242 aa):
MAQDGLFKLIVDCSRKHHPASRVSSSHHLIIEGMGSLSFQKASILWLWIISMFYGSHIALFVAASYILSSRWRTSKTQMILFILIIVLFIMSTAAVVLAFTEAFMTVNVLVNNRGYPGETEAVLRAKEISNLLDCLISLIANVFNVIADGLTIWRCYIICHRWFTVVAIPIELLVVALGCIELILNMFIYKLRMAAPPSEILPPPSFPWDEKVVGWSHIGFLIASAILNLITMTLVGFVLSA

Organism: NCBI:txid1314782

pLDDT: mean 74.56, std 15.37, range [33.44, 96.62]